Protein AF-A0A5N4CF65-F1 (afdb_monomer_lite)

Sequence (209 aa):
MEQAELEKQQSLLQEKLQPWHPDGPTISKNKKRKLKKKQQIERKKVAGLLPGASGVSFMYQPEEDSSEQDGVGESHGGAVPDAGGEGTPDVEEEDVESTQEKVAGILNFLKSTQEVYFYDGVSKDSDSSVFMDATEELFKHLETHSMSSSDVFMLDHMKTLLLLRDTEGLTRALEVFPEHCGMPPDYARVISAFFSYWITRVLPEKNTE

pLDDT: mean 73.33, std 19.75, range [30.95, 95.31]

Organism: Camelus dromedarius (NCBI:txid9838)

Structure (mmCIF, N/CA/C/O backbone):
data_AF-A0A5N4CF65-F1
#
_entry.id   AF-A0A5N4CF65-F1
#
loop_
_atom_site.group_PDB
_atom_site.id
_atom_site.type_symbol
_atom_site.label_atom_id
_atom_site.label_alt_id
_atom_site.label_comp_id
_atom_site.label_asym_id
_atom_site.label_entity_id
_atom_site.label_seq_id
_atom_site.pdbx_PDB_ins_code
_atom_site.Cartn_x
_atom_site.Cartn_y
_atom_site.Cartn_z
_atom_site.occupancy
_atom_site.B_iso_or_equiv
_atom_site.auth_seq_id
_atom_site.auth_comp_id
_atom_site.auth_asym_id
_atom_site.auth_atom_id
_atom_site.pdbx_PDB_model_num
ATOM 1 N N . MET A 1 1 ? 19.366 43.084 39.720 1.00 51.72 1 MET A N 1
ATOM 2 C CA . MET A 1 1 ? 19.928 41.893 39.046 1.00 51.72 1 MET A CA 1
ATOM 3 C C . MET A 1 1 ? 19.007 41.419 37.913 1.00 51.72 1 MET A C 1
ATOM 5 O O . MET A 1 1 ? 18.898 40.227 37.702 1.00 51.72 1 MET A O 1
ATOM 9 N N . GLU A 1 2 ? 18.370 42.326 37.159 1.00 55.69 2 GLU A N 1
ATOM 10 C CA . GLU A 1 2 ? 17.306 41.954 36.194 1.00 55.69 2 GLU A CA 1
ATOM 11 C C . GLU A 1 2 ? 17.651 42.327 34.736 1.00 55.69 2 GLU A C 1
ATOM 13 O O . GLU A 1 2 ? 17.129 41.741 33.798 1.00 55.69 2 GLU A O 1
ATOM 18 N N . GLN A 1 3 ? 18.609 43.241 34.518 1.00 53.62 3 GLN A N 1
ATOM 19 C CA . GLN A 1 3 ? 19.063 43.611 33.166 1.00 53.62 3 GLN A CA 1
ATOM 20 C C . GLN A 1 3 ? 19.903 42.523 32.478 1.00 53.62 3 GLN A C 1
ATOM 22 O O . GLN A 1 3 ? 19.824 42.374 31.263 1.00 53.62 3 GLN A O 1
ATOM 27 N N . ALA A 1 4 ? 20.655 41.721 33.238 1.00 56.91 4 ALA A N 1
ATOM 28 C CA . ALA A 1 4 ? 21.527 40.687 32.674 1.00 56.91 4 ALA A CA 1
ATOM 29 C C . ALA A 1 4 ? 20.756 39.474 32.118 1.00 56.91 4 ALA A C 1
ATOM 31 O O . ALA A 1 4 ? 21.281 38.732 31.292 1.00 56.91 4 ALA A O 1
ATOM 32 N N . GLU A 1 5 ? 19.516 39.257 32.563 1.00 57.75 5 GLU A N 1
ATOM 33 C CA . GLU A 1 5 ? 18.681 38.147 32.092 1.00 57.75 5 GLU A CA 1
ATOM 34 C C . GLU A 1 5 ? 17.976 38.491 30.773 1.00 57.75 5 GLU A C 1
ATOM 36 O O . GLU A 1 5 ? 17.850 37.640 29.891 1.00 57.75 5 GLU A O 1
ATOM 41 N N . LEU A 1 6 ? 17.627 39.768 30.586 1.00 55.22 6 LEU A N 1
ATOM 42 C CA . LEU A 1 6 ? 17.006 40.270 29.361 1.00 55.22 6 LEU A CA 1
ATOM 43 C C . LEU A 1 6 ? 17.994 40.296 28.183 1.00 55.22 6 LEU A C 1
ATOM 45 O O . LEU A 1 6 ? 17.647 39.857 27.087 1.00 55.22 6 LEU A O 1
ATOM 49 N N . GLU A 1 7 ? 19.248 40.702 28.414 1.00 61.56 7 GLU A N 1
ATOM 50 C CA . GLU A 1 7 ? 20.302 40.620 27.388 1.00 61.56 7 GLU A CA 1
ATOM 51 C C . GLU A 1 7 ? 20.601 39.175 26.980 1.00 61.56 7 GLU A C 1
ATOM 53 O O . GLU A 1 7 ? 20.862 38.908 25.810 1.00 61.56 7 GLU A O 1
ATOM 58 N N . LYS A 1 8 ? 20.495 38.221 27.913 1.00 63.72 8 LYS A N 1
ATOM 59 C CA . LYS A 1 8 ? 20.719 36.798 27.629 1.00 63.72 8 LYS A CA 1
ATOM 60 C C . LYS A 1 8 ? 19.620 36.205 26.750 1.00 63.72 8 LYS A C 1
ATOM 62 O O . LYS A 1 8 ? 19.900 35.377 25.888 1.00 63.72 8 LYS A O 1
ATOM 67 N N . GLN A 1 9 ? 18.373 36.645 26.932 1.00 63.25 9 GLN A N 1
ATOM 68 C CA . GLN A 1 9 ? 17.278 36.253 26.041 1.00 63.25 9 GLN A CA 1
ATOM 69 C C . GLN A 1 9 ? 17.375 36.947 24.678 1.00 63.25 9 GLN A C 1
ATOM 71 O O . GLN A 1 9 ? 17.110 36.324 23.651 1.00 63.25 9 GLN A O 1
ATOM 76 N N . GLN A 1 10 ? 17.823 38.203 24.639 1.00 63.19 10 GLN A N 1
ATOM 77 C CA . GLN A 1 10 ? 18.036 38.923 23.385 1.00 63.19 10 GLN A CA 1
ATOM 78 C C . GLN A 1 10 ? 19.216 38.355 22.577 1.00 63.19 10 GLN A C 1
ATOM 80 O O . GLN A 1 10 ? 19.105 38.227 21.356 1.00 63.19 10 GLN A O 1
ATOM 85 N N . SER A 1 11 ? 20.308 37.947 23.236 1.00 60.03 11 SER A N 1
ATOM 86 C CA . SER A 1 11 ? 21.442 37.288 22.577 1.00 60.03 11 SER A CA 1
ATOM 87 C C . SER A 1 11 ? 21.049 35.916 22.025 1.00 60.03 11 SER A C 1
ATOM 89 O O . SER A 1 11 ? 21.453 35.576 20.916 1.00 60.03 11 SER A O 1
ATOM 91 N N . LEU A 1 12 ? 20.191 35.169 22.734 1.00 53.84 12 LEU A N 1
ATOM 92 C CA . LEU A 1 12 ? 19.648 33.887 22.268 1.00 53.84 12 LEU A CA 1
ATOM 93 C C . LEU A 1 12 ? 18.789 34.050 20.998 1.00 53.84 12 LEU A C 1
ATOM 95 O O . LEU A 1 12 ? 18.812 33.199 20.110 1.00 53.84 12 LEU A O 1
ATOM 99 N N . LEU A 1 13 ? 18.048 35.159 20.880 1.00 55.34 13 LEU A N 1
ATOM 100 C CA . LEU A 1 13 ? 17.241 35.455 19.691 1.00 55.34 13 LEU A CA 1
ATOM 101 C C . LEU A 1 13 ? 18.073 35.961 18.504 1.00 55.34 13 LEU A C 1
ATOM 103 O O . LEU A 1 13 ? 17.725 35.657 17.363 1.00 55.34 13 LEU A O 1
ATOM 107 N N . GLN A 1 14 ? 19.172 36.687 18.743 1.00 55.25 14 GLN A N 1
ATOM 108 C CA . GLN A 1 14 ? 20.108 37.074 17.677 1.00 55.25 14 GLN A CA 1
ATOM 109 C C . GLN A 1 14 ? 20.926 35.886 17.157 1.00 55.25 14 GLN A C 1
ATOM 111 O O . GLN A 1 14 ? 21.151 35.789 15.952 1.00 55.25 14 GLN A O 1
ATOM 116 N N . GLU A 1 15 ? 21.311 34.949 18.028 1.00 52.88 15 GLU A N 1
ATOM 117 C CA . GLU A 1 15 ? 22.010 33.722 17.625 1.00 52.88 15 GLU A CA 1
ATOM 118 C C . GLU A 1 15 ? 21.124 32.829 16.734 1.00 52.88 15 GLU A C 1
ATOM 120 O O . GLU A 1 15 ? 21.603 32.212 15.784 1.00 52.88 15 GLU A O 1
ATOM 125 N N . LYS A 1 16 ? 19.800 32.863 16.944 1.00 52.91 16 LYS A N 1
ATOM 126 C CA . LYS A 1 16 ? 18.805 32.153 16.123 1.00 52.91 16 LYS A CA 1
ATOM 127 C C . LYS A 1 16 ? 18.518 32.807 14.756 1.00 52.91 16 LYS A C 1
ATOM 129 O O . LYS A 1 16 ? 17.692 32.300 13.997 1.00 52.91 16 LYS A O 1
ATOM 134 N N . LEU A 1 17 ? 19.159 33.932 14.436 1.00 47.84 17 LEU A N 1
ATOM 135 C CA . LEU A 1 17 ? 19.027 34.624 13.149 1.00 47.84 17 LEU A CA 1
ATOM 136 C C . LEU A 1 17 ? 20.322 34.627 12.335 1.00 47.84 17 LEU A C 1
ATOM 138 O O . LEU A 1 17 ? 20.416 35.379 11.365 1.00 47.84 17 LEU A O 1
ATOM 142 N N . GLN A 1 18 ? 21.295 33.766 12.660 1.00 44.88 18 GLN A N 1
ATOM 143 C CA . GLN A 1 18 ? 22.321 33.425 11.678 1.00 44.88 18 GLN A CA 1
ATOM 144 C C . GLN A 1 18 ? 21.616 32.971 10.391 1.00 44.88 18 GLN A C 1
ATOM 146 O O . GLN A 1 18 ? 20.843 32.008 10.433 1.00 44.88 18 GLN A O 1
ATOM 151 N N . PRO A 1 19 ? 21.847 33.641 9.245 1.00 47.62 19 PRO A N 1
ATOM 152 C CA . PRO A 1 19 ? 21.505 33.084 7.954 1.00 47.62 19 PRO A CA 1
ATOM 153 C C . PRO A 1 19 ? 22.364 31.834 7.826 1.00 47.62 19 PRO A C 1
ATOM 155 O O . PRO A 1 19 ? 23.537 31.906 7.468 1.00 47.62 19 PRO A O 1
ATOM 158 N N . TRP A 1 20 ? 21.807 30.691 8.219 1.00 30.95 20 TRP A N 1
ATOM 159 C CA . TRP A 1 20 ? 22.419 29.407 7.962 1.00 30.95 20 TRP A CA 1
ATOM 160 C C . TRP A 1 20 ? 22.517 29.330 6.449 1.00 30.95 20 TRP A C 1
ATOM 162 O O . TRP A 1 20 ? 21.515 29.172 5.751 1.00 30.95 20 TRP A O 1
ATOM 172 N N . HIS A 1 21 ? 23.717 29.591 5.942 1.00 53.44 21 HIS A N 1
ATOM 173 C CA . HIS A 1 21 ? 24.041 29.446 4.544 1.00 53.44 21 HIS A CA 1
ATOM 174 C C . HIS A 1 21 ? 23.651 28.019 4.171 1.00 53.44 21 HIS A C 1
ATOM 176 O O . HIS A 1 21 ? 24.209 27.081 4.746 1.00 53.44 21 HIS A O 1
ATOM 182 N N . PRO A 1 22 ? 22.675 27.816 3.271 1.00 43.84 22 PRO A 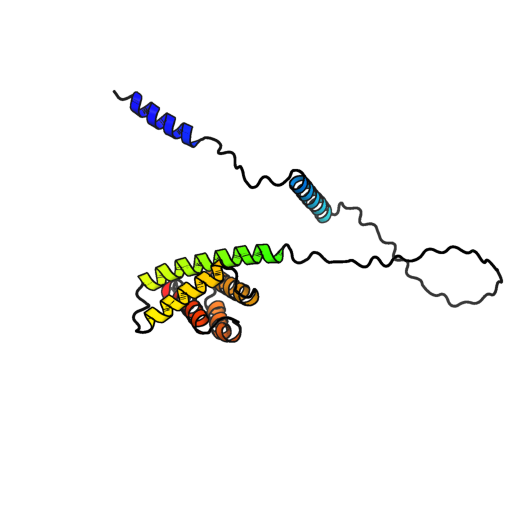N 1
ATOM 183 C CA . PRO A 1 22 ? 22.431 26.486 2.779 1.00 43.84 22 PRO A CA 1
ATOM 184 C C . PRO A 1 22 ? 23.595 26.182 1.840 1.00 43.84 22 PRO A C 1
ATOM 186 O O . PRO A 1 22 ? 23.556 26.517 0.654 1.00 43.84 22 PRO A O 1
ATOM 189 N N . ASP A 1 23 ? 24.621 25.519 2.368 1.00 47.47 23 ASP A N 1
ATOM 190 C CA . ASP A 1 23 ? 25.391 24.547 1.598 1.00 47.47 23 ASP A CA 1
ATOM 191 C C . ASP A 1 23 ? 24.438 23.393 1.242 1.00 47.47 23 ASP A C 1
ATOM 193 O O . ASP A 1 23 ? 24.502 22.281 1.759 1.00 47.47 23 ASP A O 1
ATOM 197 N N . GLY A 1 24 ? 23.470 23.701 0.373 1.00 60.44 24 GLY A N 1
ATOM 198 C CA . GLY A 1 24 ? 22.807 22.697 -0.441 1.00 60.44 24 GLY A CA 1
ATOM 199 C C . GLY A 1 24 ? 23.816 22.135 -1.443 1.00 60.44 24 GLY A C 1
ATOM 200 O O . GLY A 1 24 ? 24.864 22.752 -1.652 1.00 60.44 24 GLY A O 1
ATOM 201 N N . PRO A 1 25 ? 23.518 20.997 -2.097 1.00 55.56 25 PRO A N 1
ATOM 202 C CA . PRO A 1 25 ? 24.441 20.359 -3.024 1.00 55.56 25 PRO A CA 1
ATOM 203 C C . PRO A 1 25 ? 24.937 21.400 -4.015 1.00 55.56 25 PRO A C 1
ATOM 205 O O . PRO A 1 25 ? 24.148 21.948 -4.793 1.00 55.56 25 PRO A O 1
ATOM 208 N N . THR A 1 26 ? 26.225 21.734 -3.941 1.00 62.16 26 THR A N 1
ATOM 209 C CA . THR A 1 26 ? 26.832 22.772 -4.765 1.00 62.16 26 THR A CA 1
ATOM 210 C C . THR A 1 26 ? 26.812 22.265 -6.195 1.00 62.16 26 THR A C 1
ATOM 212 O O . THR A 1 26 ? 27.764 21.648 -6.671 1.00 62.16 26 THR A O 1
ATOM 215 N N . ILE A 1 27 ? 25.686 22.457 -6.892 1.00 64.56 27 ILE A N 1
ATOM 216 C CA . ILE A 1 27 ? 25.567 22.053 -8.281 1.00 64.56 27 ILE A CA 1
ATOM 217 C C . ILE A 1 27 ? 26.712 22.734 -9.011 1.00 64.56 27 ILE A C 1
ATOM 219 O O . ILE A 1 27 ? 26.938 23.942 -8.868 1.00 64.56 27 ILE A O 1
ATOM 223 N N . SER A 1 28 ? 27.470 21.938 -9.762 1.00 78.25 28 SER A N 1
ATOM 224 C CA . SER A 1 28 ? 28.603 22.458 -10.512 1.00 78.25 28 SER A CA 1
ATOM 225 C C . SER A 1 28 ? 28.173 23.711 -11.277 1.00 78.25 28 SER A C 1
ATOM 227 O O . SER A 1 28 ? 27.061 23.778 -11.818 1.00 78.25 28 SER A O 1
ATOM 229 N N . LYS A 1 29 ? 29.057 24.712 -11.356 1.00 85.00 29 LYS A N 1
ATOM 230 C CA . LYS A 1 29 ? 28.825 25.939 -12.140 1.00 85.00 29 LYS A CA 1
ATOM 231 C C . LYS A 1 29 ? 28.313 25.605 -13.551 1.00 85.00 29 LYS A C 1
ATOM 233 O O . LYS A 1 29 ? 27.468 26.323 -14.088 1.00 85.00 29 LYS A O 1
ATOM 238 N N . ASN A 1 30 ? 28.756 24.473 -14.106 1.00 85.31 30 ASN A N 1
ATOM 239 C CA . ASN A 1 30 ? 28.295 23.957 -15.389 1.00 85.31 30 ASN A CA 1
ATOM 240 C C . ASN A 1 30 ? 26.835 23.456 -15.350 1.00 85.31 30 ASN A C 1
ATOM 242 O O . ASN A 1 30 ? 26.029 23.858 -16.188 1.00 85.31 30 ASN A O 1
ATOM 246 N N . LYS A 1 31 ? 26.452 22.675 -14.328 1.00 87.94 31 LYS A N 1
ATOM 247 C CA . LYS A 1 31 ? 25.067 22.209 -14.102 1.00 87.94 31 LYS A CA 1
ATOM 248 C C . LYS A 1 31 ? 24.110 23.394 -13.935 1.00 87.94 31 LYS A C 1
ATOM 250 O O . LYS A 1 31 ? 23.074 23.446 -14.594 1.00 87.94 31 LYS A O 1
ATOM 255 N N . LYS A 1 32 ? 24.508 24.423 -13.175 1.00 87.19 32 LYS A N 1
ATOM 256 C CA . LYS A 1 32 ? 23.729 25.667 -13.020 1.00 87.19 32 LYS A CA 1
ATOM 257 C C . LYS A 1 32 ? 23.522 26.402 -14.348 1.00 87.19 32 LYS A C 1
ATOM 259 O O . LYS A 1 32 ? 22.415 26.860 -14.634 1.00 87.19 32 LYS A O 1
ATOM 264 N N . ARG A 1 33 ? 24.569 26.511 -15.176 1.00 84.88 33 ARG A N 1
ATOM 265 C CA . ARG A 1 33 ? 24.480 27.127 -16.511 1.00 84.88 33 ARG A CA 1
ATOM 266 C C . ARG A 1 33 ? 23.576 26.318 -17.447 1.00 84.88 33 ARG A C 1
ATOM 268 O O . ARG A 1 33 ? 22.769 26.919 -18.154 1.00 84.88 33 ARG A O 1
ATOM 275 N N . LYS A 1 34 ? 23.674 24.983 -17.426 1.00 92.81 34 LYS A N 1
ATOM 276 C CA . LYS A 1 34 ? 22.857 24.072 -18.248 1.00 92.81 34 LYS A CA 1
ATOM 277 C C . LYS A 1 34 ? 21.372 24.191 -17.895 1.00 92.81 34 LYS A C 1
ATOM 279 O O . LYS A 1 34 ? 20.563 24.420 -18.789 1.00 92.81 34 LYS A O 1
ATOM 284 N N . LEU A 1 35 ? 21.035 24.170 -16.602 1.00 84.69 35 LEU A N 1
ATOM 285 C CA . LEU A 1 35 ? 19.661 24.355 -16.120 1.00 84.69 35 LEU A CA 1
ATOM 286 C C . LEU A 1 35 ? 19.091 25.725 -16.506 1.00 84.69 35 LEU A C 1
ATOM 288 O O . LEU A 1 35 ? 17.991 25.804 -17.048 1.00 84.69 35 LEU A O 1
ATOM 292 N N . LYS A 1 36 ? 19.863 26.809 -16.328 1.00 91.75 36 LYS A N 1
ATOM 293 C CA . LYS A 1 36 ? 19.438 28.145 -16.778 1.00 91.75 36 LYS A CA 1
ATOM 294 C C . LYS A 1 36 ? 19.204 28.205 -18.291 1.00 91.75 36 LYS A C 1
ATOM 296 O O . LYS A 1 36 ? 18.249 28.846 -18.719 1.00 91.75 36 LYS A O 1
ATOM 301 N N . LYS A 1 37 ? 20.041 27.543 -19.099 1.00 92.19 37 LYS A N 1
ATOM 302 C CA . LYS A 1 37 ? 19.871 27.484 -20.560 1.00 92.19 37 LYS A CA 1
ATOM 303 C C . LYS A 1 37 ? 18.619 26.690 -20.952 1.00 92.19 37 LYS A C 1
ATOM 305 O O . LYS A 1 37 ? 17.856 27.193 -21.771 1.00 92.19 37 LYS A O 1
ATOM 310 N N . LYS A 1 38 ? 18.374 25.520 -20.340 1.00 92.12 38 LYS A N 1
ATOM 311 C CA . LYS A 1 38 ? 17.156 24.704 -20.553 1.00 92.12 38 LYS A CA 1
ATOM 312 C C . LYS A 1 38 ? 15.906 25.539 -20.257 1.00 92.12 38 LYS A C 1
ATOM 314 O O . LYS A 1 38 ? 15.075 25.725 -21.140 1.00 92.12 38 LYS A O 1
ATOM 319 N N . GLN A 1 39 ? 15.863 26.173 -19.084 1.00 85.50 39 GLN A N 1
ATOM 320 C CA . GLN A 1 39 ? 14.723 26.992 -18.664 1.00 85.50 39 GLN A CA 1
ATOM 321 C C . GLN A 1 39 ? 14.514 28.231 -19.559 1.00 85.50 39 GLN A C 1
ATOM 323 O O . GLN A 1 39 ? 13.380 28.612 -19.832 1.00 85.50 39 GLN A O 1
ATOM 328 N N . GLN A 1 40 ? 15.584 28.863 -20.061 1.00 84.69 40 GLN A N 1
ATOM 329 C CA . GLN A 1 40 ? 15.460 29.979 -21.013 1.00 84.69 40 GLN A CA 1
ATOM 330 C C . GLN A 1 40 ? 14.926 29.546 -22.384 1.00 84.69 40 GLN A C 1
ATOM 332 O O . GLN A 1 40 ? 14.137 30.278 -22.979 1.00 84.69 40 GLN A O 1
ATOM 337 N N . ILE A 1 41 ? 15.350 28.387 -22.895 1.00 80.44 41 ILE A N 1
ATOM 338 C CA . ILE A 1 41 ? 14.856 27.838 -24.167 1.00 80.44 41 ILE A CA 1
ATOM 339 C C . ILE A 1 41 ? 13.369 27.500 -24.044 1.00 80.44 41 ILE A C 1
ATOM 341 O O . ILE A 1 41 ? 12.583 27.892 -24.901 1.00 80.44 41 ILE A O 1
ATOM 345 N N . GLU A 1 42 ? 12.975 26.840 -22.957 1.00 82.00 42 GLU A N 1
ATOM 346 C CA . GLU A 1 42 ? 11.586 26.466 -22.695 1.00 82.00 42 GLU A CA 1
ATOM 347 C C . GLU A 1 42 ? 10.679 27.694 -22.556 1.00 82.00 42 GLU A C 1
ATOM 349 O O . GLU A 1 42 ? 9.661 27.784 -23.237 1.00 82.00 42 GLU A O 1
ATOM 354 N N . ARG A 1 43 ? 11.106 28.714 -21.794 1.00 84.06 43 ARG A N 1
ATOM 355 C CA . ARG A 1 43 ? 10.390 30.000 -21.711 1.00 84.06 43 ARG A CA 1
ATOM 356 C C . ARG A 1 43 ? 10.179 30.638 -23.086 1.00 84.06 43 ARG A C 1
ATOM 358 O O . ARG A 1 43 ? 9.102 31.159 -23.352 1.00 84.06 43 ARG A O 1
ATOM 365 N N . LYS A 1 44 ? 11.180 30.583 -23.974 1.00 77.06 44 LYS A N 1
ATOM 366 C CA . LYS A 1 44 ? 11.047 31.090 -25.351 1.00 77.06 44 LYS A CA 1
ATOM 367 C C . LYS A 1 44 ? 10.144 30.214 -26.226 1.00 77.06 44 LYS A C 1
ATOM 369 O O . LYS A 1 44 ? 9.449 30.761 -27.075 1.00 77.06 44 LYS A O 1
ATOM 374 N N . LYS A 1 45 ? 10.133 28.893 -26.015 1.00 79.62 45 LYS A N 1
ATOM 375 C CA . LYS A 1 45 ? 9.255 27.941 -26.717 1.00 79.62 45 LYS A CA 1
ATOM 376 C C . LYS A 1 45 ? 7.786 28.187 -26.372 1.00 79.62 45 LYS A C 1
ATOM 378 O O . LYS A 1 45 ? 6.975 28.317 -27.279 1.00 79.62 45 LYS A O 1
ATOM 383 N N . VAL A 1 46 ? 7.464 28.311 -25.083 1.00 77.75 46 VAL A N 1
ATOM 384 C CA . VAL A 1 46 ? 6.097 28.592 -24.606 1.00 77.75 46 VAL A CA 1
ATOM 385 C C . VAL A 1 46 ? 5.626 29.972 -25.069 1.00 77.75 46 VAL A C 1
ATOM 387 O O . VAL A 1 46 ? 4.479 30.130 -25.463 1.00 77.75 46 VAL A O 1
ATOM 390 N N . ALA A 1 47 ? 6.522 30.962 -25.100 1.00 77.75 47 ALA A N 1
ATOM 391 C CA . ALA A 1 47 ? 6.214 32.288 -25.630 1.00 77.75 47 ALA A CA 1
ATOM 392 C C . ALA A 1 47 ? 6.097 32.342 -27.170 1.00 77.75 47 ALA A C 1
ATOM 394 O O . ALA A 1 47 ? 5.850 33.417 -27.708 1.00 77.75 47 ALA A O 1
ATOM 395 N N . GLY A 1 48 ? 6.316 31.230 -27.889 1.00 67.19 48 GLY A N 1
ATOM 396 C CA . GLY A 1 48 ? 6.266 31.184 -29.357 1.00 67.19 48 GLY A CA 1
ATOM 397 C C . GLY A 1 48 ? 7.372 31.988 -30.057 1.00 67.19 48 GLY A C 1
ATOM 398 O O . GLY A 1 48 ? 7.266 32.280 -31.241 1.00 67.19 48 GLY A O 1
ATOM 399 N N . LEU A 1 49 ? 8.434 32.362 -29.334 1.00 61.41 49 LEU A N 1
ATOM 400 C CA . LEU A 1 49 ? 9.490 33.282 -29.785 1.00 61.41 49 LEU A CA 1
ATOM 401 C C . LEU A 1 49 ? 10.739 32.573 -30.335 1.00 61.41 49 LEU A C 1
ATOM 403 O O . LEU A 1 49 ? 11.742 33.227 -30.629 1.00 61.41 49 LEU A O 1
ATOM 407 N N . LEU A 1 50 ? 10.737 31.241 -30.430 1.00 57.53 50 LEU A N 1
ATOM 408 C CA . LEU A 1 50 ? 11.808 30.522 -31.119 1.00 57.53 50 LEU A CA 1
ATOM 409 C C . LEU A 1 50 ? 11.565 30.587 -32.630 1.00 57.53 50 LEU A C 1
ATOM 411 O O . LEU A 1 50 ? 10.455 30.267 -33.054 1.00 57.53 50 LEU A O 1
ATOM 415 N N . PRO A 1 51 ? 12.578 30.937 -33.449 1.00 51.25 51 PRO A N 1
ATOM 416 C CA . PRO A 1 51 ? 12.501 30.742 -34.886 1.00 51.25 51 PRO A CA 1
ATOM 417 C C . PRO A 1 51 ? 12.413 29.234 -35.115 1.00 51.25 51 PRO A C 1
ATOM 419 O O . PRO A 1 51 ? 13.421 28.529 -35.099 1.00 51.25 51 PRO A O 1
ATOM 422 N N . GLY A 1 52 ? 11.193 28.714 -35.243 1.00 59.41 52 GLY A N 1
ATOM 423 C CA . GLY A 1 52 ? 10.994 27.420 -35.863 1.00 59.41 52 GLY A CA 1
ATOM 424 C C . GLY A 1 52 ? 11.592 27.549 -37.252 1.00 59.41 52 GLY A C 1
ATOM 425 O O . GLY A 1 52 ? 11.129 28.373 -38.040 1.00 59.41 52 GLY A O 1
ATOM 426 N N . ALA A 1 53 ? 12.675 26.822 -37.523 1.00 55.38 53 ALA A N 1
ATOM 427 C CA . ALA A 1 53 ? 13.156 26.673 -38.881 1.00 55.38 53 ALA A CA 1
ATOM 428 C C . ALA A 1 53 ? 11.985 26.072 -39.661 1.00 55.38 53 ALA A C 1
ATOM 430 O O . ALA A 1 53 ? 11.633 24.912 -39.456 1.00 55.38 53 ALA A O 1
ATOM 431 N N . SER A 1 54 ? 11.319 26.913 -40.454 1.00 52.47 54 SER A N 1
ATOM 432 C CA . SER A 1 54 ? 10.276 26.509 -41.381 1.00 52.47 54 SER A CA 1
ATOM 433 C C . SER A 1 54 ? 10.928 25.533 -42.345 1.00 52.47 54 SER A C 1
ATOM 435 O O . SER A 1 54 ? 11.573 25.948 -43.307 1.00 52.47 54 SER A O 1
ATOM 437 N N . GLY A 1 55 ? 10.843 24.240 -42.037 1.00 58.41 55 GLY A N 1
ATOM 438 C CA . GLY A 1 55 ? 11.238 23.188 -42.951 1.00 58.41 55 GLY A CA 1
ATOM 439 C C . GLY A 1 55 ? 10.366 23.340 -44.183 1.00 58.41 55 GLY A C 1
ATOM 440 O O . GLY A 1 55 ? 9.175 23.046 -44.135 1.00 58.41 55 GLY A O 1
ATOM 441 N N . VAL A 1 56 ? 10.941 23.881 -45.256 1.00 58.41 56 VAL A N 1
ATOM 442 C CA . VAL A 1 56 ? 10.325 23.877 -46.578 1.00 58.41 56 VAL A CA 1
ATOM 443 C C . VAL A 1 56 ? 10.086 22.411 -46.910 1.00 58.41 56 VAL A C 1
ATOM 445 O O . VAL A 1 56 ? 11.032 21.660 -47.142 1.00 58.41 56 VAL A O 1
ATOM 448 N N . SER A 1 57 ? 8.828 21.979 -46.857 1.00 64.44 57 SER A N 1
ATOM 449 C CA . SER A 1 57 ? 8.441 20.659 -47.329 1.00 64.44 57 SER A CA 1
ATOM 450 C C . SER A 1 57 ? 8.634 20.652 -48.842 1.00 64.44 57 SER A C 1
ATOM 452 O O . SER A 1 57 ? 7.784 21.139 -49.588 1.00 64.44 57 SER A O 1
ATOM 454 N N . PHE A 1 58 ? 9.774 20.148 -49.301 1.00 62.28 58 PHE A N 1
ATOM 455 C CA . PHE A 1 58 ? 9.983 19.847 -50.709 1.00 62.28 58 PHE A CA 1
ATOM 456 C C . PHE A 1 58 ? 9.161 18.595 -51.040 1.00 62.28 58 PHE A C 1
ATOM 458 O O . PHE A 1 58 ? 9.643 17.470 -50.944 1.00 62.28 58 PHE A O 1
ATOM 465 N N . MET A 1 59 ? 7.872 18.781 -51.325 1.00 66.81 59 MET A N 1
ATOM 466 C CA . MET A 1 59 ? 7.028 17.727 -51.882 1.00 66.81 59 MET A CA 1
ATOM 467 C C . MET A 1 59 ? 7.239 17.721 -53.396 1.00 66.81 59 MET A C 1
ATOM 469 O O . MET A 1 59 ? 6.901 18.686 -54.076 1.00 66.81 59 MET A O 1
ATOM 473 N N . TYR A 1 60 ? 7.834 16.645 -53.905 1.00 65.75 60 TYR A N 1
ATOM 474 C CA . TYR A 1 60 ? 7.986 16.393 -55.335 1.00 65.75 60 TYR A CA 1
ATOM 475 C C . TYR A 1 60 ? 6.632 15.972 -55.921 1.00 65.75 60 TYR A C 1
ATOM 477 O O . TYR A 1 60 ? 6.076 14.952 -55.512 1.00 65.75 60 TYR A O 1
ATOM 485 N N . GLN A 1 61 ? 6.102 16.759 -56.859 1.00 56.69 61 GLN A N 1
ATOM 486 C CA . GLN A 1 61 ? 5.040 16.323 -57.766 1.00 56.69 61 GLN A CA 1
ATOM 487 C C . GLN A 1 61 ? 5.699 15.788 -59.044 1.00 56.69 61 GLN A C 1
ATOM 489 O O . GLN A 1 61 ? 6.444 16.535 -59.682 1.00 56.69 61 GLN A O 1
ATOM 494 N N . PRO A 1 62 ? 5.481 14.514 -59.413 1.00 58.56 62 PRO A N 1
ATOM 495 C CA . PRO A 1 62 ? 5.910 14.014 -60.707 1.00 58.56 62 PRO A CA 1
ATOM 496 C C . PRO A 1 62 ? 4.945 14.530 -61.778 1.00 58.56 62 PRO A C 1
ATOM 498 O O . PRO A 1 62 ? 3.780 14.140 -61.806 1.00 58.56 62 PRO A O 1
ATOM 501 N N . GLU A 1 63 ? 5.439 15.404 -62.647 1.00 45.25 63 GLU A N 1
ATOM 502 C CA . GLU A 1 63 ? 4.782 15.726 -63.910 1.00 45.25 63 GLU A CA 1
ATOM 503 C C . GLU A 1 63 ? 5.263 14.707 -64.952 1.00 45.25 63 GLU A C 1
ATOM 505 O O . GLU A 1 63 ? 6.454 14.620 -65.263 1.00 45.25 63 GLU A O 1
ATOM 510 N N . GLU A 1 64 ? 4.332 13.899 -65.448 1.00 48.78 64 GLU A N 1
ATOM 511 C CA . GLU A 1 64 ? 4.517 13.057 -66.622 1.00 48.78 64 GLU A CA 1
ATOM 512 C C . GLU A 1 64 ? 4.416 13.948 -67.869 1.00 48.78 64 GLU A C 1
ATOM 514 O O . GLU A 1 64 ? 3.313 14.262 -68.303 1.00 48.78 64 GLU A O 1
ATOM 519 N N . ASP A 1 65 ? 5.542 14.360 -68.457 1.00 36.72 65 ASP A N 1
ATOM 520 C CA . ASP A 1 65 ? 5.586 14.675 -69.889 1.00 36.72 65 ASP A CA 1
ATOM 521 C C . ASP A 1 65 ? 7.004 14.567 -70.464 1.00 36.72 65 ASP A C 1
ATOM 523 O O . ASP A 1 65 ? 8.020 14.771 -69.798 1.00 36.72 65 ASP A O 1
ATOM 527 N N . SER A 1 66 ? 7.030 14.176 -71.729 1.00 43.84 66 SER A N 1
ATOM 528 C CA . SER A 1 66 ? 8.178 13.748 -72.516 1.00 43.84 66 SER A CA 1
ATOM 529 C C . SER A 1 66 ? 9.062 14.919 -72.949 1.00 43.84 66 SER A C 1
ATOM 531 O O . SER A 1 66 ? 8.551 15.898 -73.473 1.00 43.84 66 SER A O 1
ATOM 533 N N . SER A 1 67 ? 10.390 14.783 -72.878 1.00 37.25 67 SER A N 1
ATOM 534 C CA . SER A 1 67 ? 11.284 15.196 -73.976 1.00 37.25 67 SER A CA 1
ATOM 535 C C . SER A 1 67 ? 1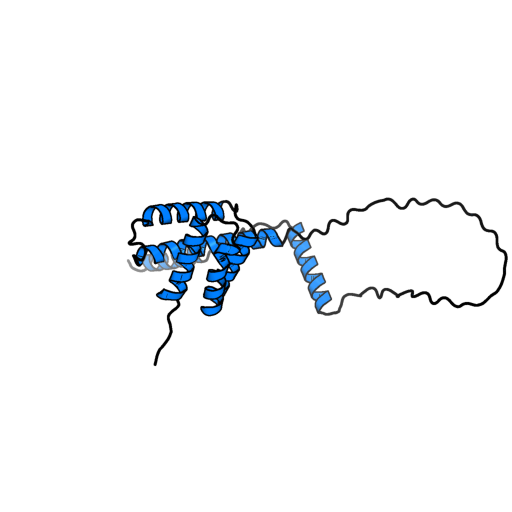2.730 14.796 -73.694 1.00 37.25 67 SER A C 1
ATOM 537 O O . SER A 1 67 ? 13.275 14.986 -72.612 1.00 37.25 67 SER A O 1
ATOM 539 N N . GLU A 1 68 ? 13.342 14.269 -74.738 1.00 42.09 68 GLU A N 1
ATOM 540 C CA . GLU A 1 68 ? 14.704 13.778 -74.867 1.00 42.09 68 GLU A CA 1
ATOM 541 C C . GLU A 1 68 ? 15.703 14.948 -74.840 1.00 42.09 68 GLU A C 1
ATOM 543 O O . GLU A 1 68 ? 15.526 15.904 -75.597 1.00 42.09 68 GLU A O 1
ATOM 548 N N . GLN A 1 69 ? 16.779 14.869 -74.045 1.00 36.03 69 GLN A N 1
ATOM 549 C CA . GLN A 1 69 ? 18.067 15.436 -74.457 1.00 36.03 69 GLN A CA 1
ATOM 550 C C . GLN A 1 69 ? 19.256 14.826 -73.700 1.00 36.03 69 GLN A C 1
ATOM 552 O O . GLN A 1 69 ? 19.296 14.765 -72.474 1.00 36.03 69 GLN A O 1
ATOM 557 N N . ASP A 1 70 ? 20.202 14.376 -74.516 1.00 35.34 70 ASP A N 1
ATOM 558 C CA . ASP A 1 70 ? 21.539 13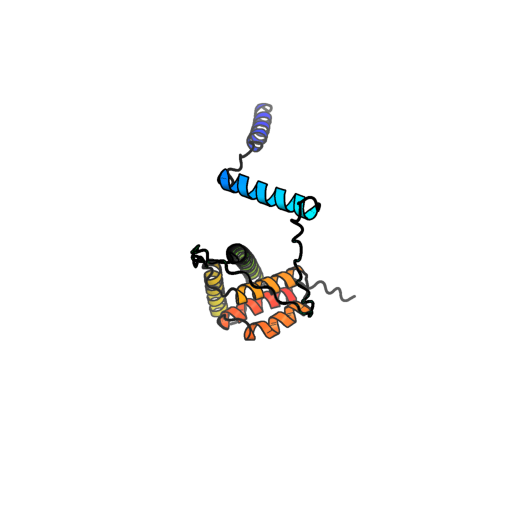.867 -74.238 1.00 35.34 70 ASP A CA 1
ATOM 559 C C . ASP A 1 70 ? 22.418 14.857 -73.444 1.00 35.34 70 ASP A C 1
ATOM 561 O O . ASP A 1 70 ? 22.303 16.074 -73.602 1.00 35.34 70 ASP A O 1
ATOM 565 N N . GLY A 1 71 ? 23.318 14.335 -72.607 1.00 35.66 71 GLY A N 1
ATOM 566 C CA . GLY A 1 71 ? 24.194 15.153 -71.765 1.00 35.66 71 GLY A CA 1
ATOM 567 C C . GLY A 1 71 ? 25.055 14.348 -70.793 1.00 35.66 71 GLY A C 1
ATOM 568 O O . GLY A 1 71 ? 24.786 14.302 -69.596 1.00 35.66 71 GLY A O 1
ATOM 569 N N . VAL A 1 72 ? 26.107 13.724 -71.325 1.00 42.41 72 VAL A N 1
ATOM 570 C CA . VAL A 1 72 ? 27.194 13.055 -70.591 1.00 42.41 72 VAL A CA 1
ATOM 571 C C . VAL A 1 72 ? 27.868 14.001 -69.586 1.00 42.41 72 VAL A C 1
ATOM 573 O O . VAL A 1 72 ? 28.268 15.112 -69.933 1.00 42.41 72 VAL A O 1
ATOM 576 N N . GLY A 1 73 ? 28.068 13.520 -68.357 1.00 37.59 73 GLY A N 1
ATOM 577 C CA . GLY A 1 73 ? 28.844 14.200 -67.321 1.00 37.59 73 GLY A CA 1
ATOM 578 C C . GLY A 1 73 ? 29.253 13.252 -66.195 1.00 37.59 73 GLY A C 1
ATOM 579 O O . GLY A 1 73 ? 28.648 13.250 -65.128 1.00 37.59 73 GLY A O 1
ATOM 580 N N . GLU A 1 74 ? 30.287 12.443 -66.434 1.00 39.78 74 GLU A N 1
ATOM 581 C CA . GLU A 1 74 ? 31.054 11.781 -65.375 1.00 39.78 74 GLU A CA 1
ATOM 582 C C . GLU A 1 74 ? 31.756 12.834 -64.504 1.00 39.78 74 GLU A C 1
ATOM 584 O O . GLU A 1 74 ? 32.522 13.658 -65.003 1.00 39.78 74 GLU A O 1
ATOM 589 N N . SER A 1 75 ? 31.556 12.775 -63.187 1.00 38.88 75 SER A N 1
ATOM 590 C CA . SER A 1 75 ? 32.519 13.318 -62.229 1.00 38.88 75 SER A CA 1
ATOM 591 C C . SER A 1 75 ? 32.517 12.490 -60.950 1.00 38.88 75 SER A C 1
ATOM 593 O O . SER A 1 75 ? 31.551 12.451 -60.189 1.00 38.88 75 SER A O 1
ATOM 595 N N . HIS A 1 76 ? 33.639 11.805 -60.757 1.00 45.59 76 HIS A N 1
ATOM 596 C CA . HIS A 1 76 ? 34.052 11.137 -59.535 1.00 45.59 76 HIS A CA 1
ATOM 597 C C . HIS A 1 76 ? 34.007 12.094 -58.334 1.00 45.59 76 HIS A C 1
ATOM 599 O O . HIS A 1 76 ? 34.687 13.117 -58.312 1.00 45.59 76 HIS A O 1
ATOM 605 N N . GLY A 1 77 ? 33.293 11.696 -57.283 1.00 36.12 77 GLY A N 1
ATOM 606 C CA . GLY A 1 77 ? 33.316 12.368 -55.988 1.00 36.12 77 GLY A CA 1
ATOM 607 C C . GLY A 1 77 ? 32.785 11.444 -54.907 1.00 36.12 77 GLY A C 1
ATOM 608 O O . GLY A 1 77 ? 31.615 11.507 -54.550 1.00 36.12 77 GLY A O 1
ATOM 609 N N . GLY A 1 78 ? 33.638 10.542 -54.421 1.00 40.94 78 GLY A N 1
ATOM 610 C CA . GLY A 1 78 ? 33.319 9.690 -53.285 1.00 40.94 78 GLY A CA 1
ATOM 611 C C . GLY A 1 78 ? 33.143 10.512 -52.009 1.00 40.94 78 GLY A C 1
ATOM 612 O O . GLY A 1 78 ? 34.018 11.291 -51.640 1.00 40.94 78 GLY A O 1
ATOM 613 N N . ALA A 1 79 ? 32.037 10.284 -51.312 1.00 38.78 79 ALA A N 1
ATOM 614 C CA . ALA A 1 79 ? 31.910 10.555 -49.891 1.00 38.78 79 ALA A CA 1
ATOM 615 C C . ALA A 1 79 ? 31.061 9.435 -49.285 1.00 38.78 79 ALA A C 1
ATOM 617 O O . ALA A 1 79 ? 29.870 9.299 -49.552 1.00 38.78 79 ALA A O 1
ATOM 618 N N . VAL A 1 80 ? 31.746 8.587 -48.531 1.00 50.56 80 VAL A N 1
ATOM 619 C CA . VAL A 1 80 ? 31.205 7.513 -47.703 1.00 50.56 80 VAL A CA 1
ATOM 620 C C . VAL A 1 80 ? 30.154 8.106 -46.750 1.00 50.56 80 VAL A C 1
ATOM 622 O O . VAL A 1 80 ? 30.489 9.060 -46.046 1.00 50.56 80 VAL A O 1
ATOM 625 N N . PRO A 1 81 ? 28.914 7.587 -46.668 1.00 44.53 81 PRO A N 1
ATOM 626 C CA . PRO A 1 81 ? 28.085 7.847 -45.504 1.00 44.53 81 PRO A CA 1
ATOM 627 C C . PRO A 1 81 ? 28.667 7.028 -44.351 1.00 44.53 81 PRO A C 1
ATOM 629 O O . PRO A 1 81 ? 28.496 5.811 -44.275 1.00 44.53 81 PRO A O 1
ATOM 632 N N . ASP A 1 82 ? 29.435 7.713 -43.508 1.00 40.16 82 ASP A N 1
ATOM 633 C CA . ASP A 1 82 ? 29.897 7.212 -42.223 1.00 40.16 82 ASP A CA 1
ATOM 634 C C . ASP A 1 82 ? 28.688 6.734 -41.413 1.00 40.16 82 ASP A C 1
ATOM 636 O O . ASP A 1 82 ? 27.753 7.484 -41.114 1.00 40.16 82 ASP A O 1
ATOM 640 N N . ALA A 1 83 ? 28.701 5.437 -41.132 1.00 53.25 83 ALA A N 1
ATOM 641 C CA . ALA A 1 83 ? 27.770 4.761 -40.262 1.00 53.25 83 ALA A CA 1
ATOM 642 C C . ALA A 1 83 ? 28.035 5.207 -38.817 1.00 53.25 83 ALA A C 1
ATOM 644 O O . ALA A 1 83 ? 28.720 4.531 -38.061 1.00 53.25 83 ALA A O 1
ATOM 645 N N . GLY A 1 84 ? 27.474 6.353 -38.443 1.00 43.16 84 GLY A N 1
ATOM 646 C CA . GLY A 1 84 ? 27.431 6.856 -37.072 1.00 43.16 84 GLY A CA 1
ATOM 647 C C . GLY A 1 84 ? 26.029 6.731 -36.490 1.00 43.16 84 GLY A C 1
ATOM 648 O O . GLY A 1 84 ? 25.409 7.728 -36.126 1.00 43.16 84 GLY A O 1
ATOM 649 N N . GLY A 1 85 ? 25.487 5.514 -36.473 1.00 50.66 85 GLY A N 1
ATOM 650 C CA . GLY A 1 85 ? 24.281 5.212 -35.717 1.00 50.66 85 GLY A CA 1
ATOM 651 C C . GLY A 1 85 ? 24.616 5.118 -34.236 1.00 50.66 85 GLY A C 1
ATOM 652 O O . GLY A 1 85 ? 25.080 4.079 -33.804 1.00 50.66 85 GLY A O 1
ATOM 653 N N . GLU A 1 86 ? 24.349 6.174 -33.474 1.00 55.22 86 GLU A N 1
ATOM 654 C CA . GLU A 1 86 ? 24.179 6.118 -32.016 1.00 55.22 86 GLU A CA 1
ATOM 655 C C . GLU A 1 86 ? 23.198 7.221 -31.597 1.00 55.22 86 GLU A C 1
ATOM 657 O O . GLU A 1 86 ? 23.510 8.216 -30.949 1.00 55.22 86 GLU A O 1
ATOM 662 N N . GLY A 1 87 ? 21.953 7.049 -32.038 1.00 43.88 87 GLY A N 1
ATOM 663 C CA . GLY A 1 87 ? 20.815 7.616 -31.339 1.00 43.88 87 GLY A CA 1
ATOM 664 C C . GLY A 1 87 ? 20.488 6.712 -30.160 1.00 43.88 87 GLY A C 1
ATOM 665 O O . GLY A 1 87 ? 19.657 5.821 -30.297 1.00 43.88 87 GLY A O 1
ATOM 666 N N . THR A 1 88 ? 21.127 6.927 -29.014 1.00 48.06 88 THR A N 1
ATOM 667 C CA . THR A 1 88 ? 20.555 6.499 -27.736 1.00 48.06 88 THR A CA 1
ATOM 668 C C . THR A 1 88 ? 19.609 7.611 -27.282 1.00 48.06 88 THR A C 1
ATOM 670 O O . THR A 1 88 ? 20.080 8.701 -26.938 1.00 48.06 88 THR A O 1
ATOM 673 N N . PRO A 1 89 ? 18.281 7.421 -27.313 1.00 48.03 89 PRO A N 1
ATOM 674 C CA . PRO A 1 89 ? 17.396 8.291 -26.566 1.00 48.03 89 PRO A CA 1
ATOM 675 C C . PRO A 1 89 ? 17.668 8.051 -25.074 1.00 48.03 89 PRO A C 1
ATOM 677 O O . PRO A 1 89 ? 17.235 7.062 -24.496 1.00 48.03 89 PRO A O 1
ATOM 680 N N . ASP A 1 90 ? 18.437 8.963 -24.485 1.00 47.78 90 ASP A N 1
ATOM 681 C CA . ASP A 1 90 ? 18.549 9.206 -23.047 1.00 47.78 90 ASP A CA 1
ATOM 682 C C . ASP A 1 90 ? 17.146 9.548 -22.508 1.00 47.78 90 ASP A C 1
ATOM 684 O O . ASP A 1 90 ? 16.715 10.701 -22.531 1.00 47.78 90 ASP A O 1
ATOM 688 N N . VAL A 1 91 ? 16.368 8.512 -22.182 1.00 55.72 91 VAL A N 1
ATOM 689 C CA . VAL A 1 91 ? 14.982 8.604 -21.676 1.00 55.72 91 VAL A CA 1
ATOM 690 C C . VAL A 1 91 ? 14.863 7.989 -20.276 1.00 55.72 91 VAL A C 1
ATOM 692 O O . VAL A 1 91 ? 13.836 8.145 -19.628 1.00 55.72 91 VAL A O 1
ATOM 695 N N . GLU A 1 92 ? 15.911 7.353 -19.752 1.00 52.06 92 GLU A N 1
ATOM 696 C CA . GLU A 1 92 ? 15.803 6.569 -18.515 1.00 52.06 92 GLU A CA 1
ATOM 697 C C . GLU A 1 92 ? 16.269 7.309 -17.249 1.00 52.06 92 GLU A C 1
ATOM 699 O O . GLU A 1 92 ? 15.887 6.904 -16.158 1.00 52.06 92 GLU A O 1
ATOM 704 N N . GLU A 1 93 ? 17.016 8.419 -17.330 1.00 50.12 93 GLU A N 1
ATOM 705 C CA . GLU A 1 93 ? 17.561 9.061 -16.115 1.00 50.12 93 GLU A CA 1
ATOM 706 C C . GLU A 1 93 ? 16.536 9.861 -15.277 1.00 50.12 93 GLU A C 1
ATOM 708 O O . GLU A 1 93 ? 16.778 10.082 -14.092 1.00 50.12 93 GLU A O 1
ATOM 713 N N . GLU A 1 94 ? 15.390 10.289 -15.830 1.00 48.22 94 GLU A N 1
ATOM 714 C CA . GLU A 1 94 ? 14.357 11.016 -15.053 1.00 48.22 94 GLU A CA 1
ATOM 715 C C . GLU A 1 94 ? 13.355 10.076 -14.342 1.00 48.22 94 GLU A C 1
ATOM 717 O O . GLU A 1 94 ? 12.744 10.475 -13.349 1.00 48.22 94 GLU A O 1
ATOM 722 N N . ASP A 1 95 ? 13.205 8.824 -14.794 1.00 53.66 95 ASP A N 1
ATOM 723 C CA . ASP A 1 95 ? 12.248 7.871 -14.207 1.00 53.66 95 ASP A CA 1
ATOM 724 C C . ASP A 1 95 ? 12.773 7.279 -12.886 1.00 53.66 95 ASP A C 1
ATOM 726 O O . ASP A 1 95 ? 12.066 7.288 -11.875 1.00 53.66 95 ASP A O 1
ATOM 730 N N . VAL A 1 96 ? 14.051 6.872 -12.833 1.00 57.38 96 VAL A N 1
ATOM 731 C CA . VAL A 1 96 ? 14.629 6.175 -11.664 1.00 57.38 96 VAL A CA 1
ATOM 732 C C . VAL A 1 96 ? 14.642 7.048 -10.406 1.00 57.38 96 VAL A C 1
ATOM 734 O O . VAL A 1 96 ? 14.275 6.579 -9.328 1.00 57.38 96 VAL A O 1
ATOM 737 N N . GLU A 1 97 ? 14.990 8.333 -10.523 1.00 62.19 97 GLU A N 1
ATOM 738 C CA . GLU A 1 97 ? 15.014 9.245 -9.369 1.00 62.19 97 GLU A CA 1
ATOM 739 C C . GLU A 1 97 ? 13.600 9.469 -8.800 1.00 62.19 97 GLU A C 1
ATOM 741 O O . GLU A 1 97 ? 13.414 9.506 -7.582 1.00 62.19 97 GLU A O 1
ATOM 746 N N . SER A 1 98 ? 12.576 9.475 -9.663 1.00 74.31 98 SER A N 1
ATOM 747 C CA . SER A 1 98 ? 11.176 9.567 -9.235 1.00 74.31 98 SER A CA 1
ATOM 748 C C . SER A 1 98 ? 10.696 8.302 -8.510 1.00 74.31 98 SER A C 1
ATOM 750 O O . SER A 1 98 ? 9.927 8.386 -7.550 1.00 74.31 98 SER A O 1
ATOM 752 N N . THR A 1 99 ? 11.179 7.118 -8.911 1.00 83.50 99 THR A N 1
ATOM 753 C CA . THR A 1 99 ? 10.820 5.859 -8.241 1.00 83.50 99 THR A CA 1
ATOM 754 C C . THR A 1 99 ? 11.403 5.774 -6.836 1.00 83.50 99 THR A C 1
ATOM 756 O O . THR A 1 99 ? 10.717 5.331 -5.917 1.00 83.50 99 THR A O 1
ATOM 759 N N . GLN A 1 100 ? 12.628 6.262 -6.627 1.00 86.62 100 GLN A N 1
ATOM 760 C CA . GLN A 1 100 ? 13.271 6.227 -5.317 1.00 86.62 100 GLN A CA 1
ATOM 761 C C . GLN A 1 100 ? 12.551 7.127 -4.303 1.00 86.62 100 GLN A C 1
ATOM 763 O O . GLN A 1 100 ? 12.331 6.719 -3.159 1.00 86.62 100 GLN A O 1
ATOM 768 N N . GLU A 1 101 ? 12.135 8.324 -4.728 1.00 89.38 101 GLU A N 1
ATOM 769 C CA . GLU A 1 101 ? 11.328 9.229 -3.905 1.00 89.38 101 GLU A CA 1
ATOM 770 C C . GLU A 1 101 ? 9.998 8.574 -3.501 1.00 89.38 101 GLU A C 1
ATOM 772 O O . GLU A 1 101 ? 9.616 8.600 -2.325 1.00 89.38 101 GLU A O 1
ATOM 777 N N . LYS A 1 102 ? 9.325 7.910 -4.451 1.00 92.56 102 LYS A N 1
ATOM 778 C CA . LYS A 1 102 ? 8.092 7.156 -4.184 1.00 92.56 102 LYS A CA 1
ATOM 779 C C . LYS A 1 102 ? 8.323 6.040 -3.173 1.00 92.56 102 LYS A C 1
ATOM 781 O O . LYS A 1 102 ? 7.569 5.950 -2.207 1.00 92.56 102 LYS A O 1
ATOM 786 N N . VAL A 1 103 ? 9.381 5.240 -3.335 1.00 94.75 103 VAL A N 1
ATOM 787 C CA . VAL A 1 103 ? 9.735 4.161 -2.395 1.00 94.75 103 VAL A CA 1
ATOM 788 C C . VAL A 1 103 ? 9.944 4.711 -0.986 1.00 94.75 103 VAL A C 1
ATOM 790 O O . VAL A 1 103 ? 9.370 4.181 -0.036 1.00 94.75 103 VAL A O 1
ATOM 793 N N . ALA A 1 104 ? 10.696 5.806 -0.839 1.00 94.25 104 ALA A N 1
ATOM 794 C CA . ALA A 1 104 ? 10.904 6.448 0.457 1.00 94.25 104 ALA A CA 1
ATOM 795 C C . ALA A 1 104 ? 9.581 6.946 1.065 1.00 94.25 104 ALA A C 1
ATOM 797 O O . ALA A 1 104 ? 9.306 6.741 2.251 1.00 94.25 104 ALA A O 1
ATOM 798 N N . GLY A 1 105 ? 8.722 7.554 0.243 1.00 93.75 105 GLY A N 1
ATOM 799 C CA . GLY A 1 105 ? 7.401 8.006 0.657 1.00 93.75 105 GLY A CA 1
ATOM 800 C C . GLY A 1 105 ? 6.475 6.862 1.079 1.00 93.75 105 GLY A C 1
ATOM 801 O O . GLY A 1 105 ? 5.705 7.028 2.029 1.00 93.75 105 GLY A O 1
ATOM 802 N N . ILE A 1 106 ? 6.502 5.731 0.374 1.00 95.25 106 ILE A N 1
ATOM 803 C CA . ILE A 1 106 ? 5.728 4.524 0.695 1.00 95.25 106 ILE A CA 1
ATOM 804 C C . ILE A 1 106 ? 6.240 3.919 1.999 1.00 95.25 106 ILE A C 1
ATOM 806 O O . ILE A 1 106 ? 5.451 3.699 2.912 1.00 95.25 106 ILE A O 1
ATOM 810 N N . LEU A 1 107 ? 7.554 3.726 2.124 1.00 95.31 107 LEU A N 1
ATOM 811 C CA . LEU A 1 107 ? 8.185 3.181 3.323 1.00 95.31 107 LEU A CA 1
ATOM 812 C C . LEU A 1 107 ? 7.813 3.987 4.570 1.00 95.31 107 LEU A C 1
ATOM 814 O O . LEU A 1 107 ? 7.409 3.410 5.576 1.00 95.31 107 LEU A O 1
ATOM 818 N N . ASN A 1 108 ? 7.907 5.317 4.499 1.00 95.25 108 ASN A N 1
ATOM 819 C CA . ASN A 1 108 ? 7.542 6.177 5.620 1.00 95.25 108 ASN A CA 1
ATOM 820 C C . ASN A 1 108 ? 6.058 6.027 5.991 1.00 95.25 108 ASN A C 1
ATOM 822 O O . ASN A 1 108 ? 5.725 5.875 7.162 1.00 95.25 108 ASN A O 1
ATOM 826 N N . PHE A 1 109 ? 5.169 6.005 4.993 1.00 95.19 109 PHE A N 1
ATOM 827 C CA . PHE A 1 109 ? 3.738 5.790 5.214 1.00 95.19 109 PHE A CA 1
ATOM 828 C C . PHE A 1 109 ? 3.449 4.439 5.881 1.00 95.19 109 PHE A C 1
ATOM 830 O O . PHE A 1 109 ? 2.668 4.378 6.831 1.00 95.19 109 PHE A O 1
ATOM 837 N N . LEU A 1 110 ? 4.080 3.361 5.412 1.00 95.00 110 LEU A N 1
ATOM 838 C CA . LEU A 1 110 ? 3.863 2.028 5.965 1.00 95.00 110 LEU A CA 1
ATOM 839 C C . LEU A 1 110 ? 4.424 1.909 7.385 1.00 95.00 110 LEU A C 1
ATOM 841 O O . LEU A 1 110 ? 3.751 1.331 8.229 1.00 95.00 110 LEU A O 1
ATOM 845 N N . LYS A 1 111 ? 5.584 2.512 7.684 1.00 94.62 111 LYS A N 1
ATOM 846 C CA . LYS A 1 111 ? 6.125 2.588 9.054 1.00 94.62 111 LYS A CA 1
ATOM 847 C C . LYS A 1 111 ? 5.188 3.337 10.000 1.00 94.62 111 LYS A C 1
ATOM 849 O O . LYS A 1 111 ? 4.885 2.839 11.079 1.00 94.62 111 LYS A O 1
ATOM 854 N N . SER A 1 112 ? 4.667 4.493 9.586 1.00 93.06 112 SER A N 1
ATOM 855 C CA . SER A 1 112 ? 3.667 5.217 10.382 1.00 93.06 112 SER A CA 1
ATOM 856 C C . SER A 1 112 ? 2.374 4.414 10.546 1.00 93.06 112 SER A C 1
ATOM 858 O O . SER A 1 112 ? 1.774 4.416 11.614 1.00 93.06 112 SER A O 1
ATOM 860 N N . THR A 1 113 ? 1.946 3.693 9.507 1.00 91.94 113 THR A N 1
ATOM 861 C CA . THR A 1 113 ? 0.762 2.826 9.584 1.00 91.94 113 THR A CA 1
ATOM 862 C C . THR A 1 113 ? 0.981 1.666 10.543 1.00 91.94 113 THR A C 1
ATOM 864 O O . THR A 1 113 ? 0.090 1.369 11.328 1.00 91.94 113 THR A O 1
ATOM 867 N N . GLN A 1 114 ? 2.161 1.042 10.507 1.00 92.25 114 GLN A N 1
ATOM 868 C CA . GLN A 1 114 ? 2.561 -0.024 11.417 1.00 92.25 114 GLN A CA 1
ATOM 869 C C . GLN A 1 114 ? 2.388 0.432 12.871 1.00 92.25 114 GLN A C 1
ATOM 871 O O . GLN A 1 114 ? 1.708 -0.235 13.646 1.00 92.25 114 GLN A O 1
ATOM 876 N N . GLU A 1 115 ? 2.945 1.594 13.222 1.00 90.44 115 GLU A N 1
ATOM 877 C CA . GLU A 1 115 ? 2.863 2.157 14.573 1.00 90.44 115 GLU A CA 1
ATOM 878 C C . GLU A 1 115 ? 1.410 2.279 15.057 1.00 90.44 115 GLU A C 1
ATOM 880 O O . GLU A 1 115 ? 1.065 1.769 16.124 1.00 90.44 115 GLU A O 1
ATOM 885 N N . VAL A 1 116 ? 0.540 2.884 14.244 1.00 89.44 116 VAL A N 1
ATOM 886 C CA . VAL A 1 116 ? -0.873 3.087 14.601 1.00 89.44 116 VAL A CA 1
ATOM 887 C C . VAL A 1 116 ? -1.646 1.760 14.624 1.00 89.44 116 VAL A C 1
ATOM 889 O O . VAL A 1 116 ? -2.442 1.522 15.531 1.00 89.44 116 VAL A O 1
ATOM 892 N N . TYR A 1 117 ? -1.378 0.861 13.677 1.00 88.00 117 TYR A N 1
ATOM 893 C CA . TYR A 1 117 ? -2.024 -0.449 13.571 1.00 88.00 117 TYR A CA 1
ATOM 894 C C . TYR A 1 117 ? -1.779 -1.326 14.808 1.00 88.00 117 TYR A C 1
ATOM 896 O O . TYR A 1 117 ? -2.715 -1.930 15.342 1.00 88.00 117 TYR A O 1
ATOM 904 N N . PHE A 1 118 ? -0.532 -1.379 15.291 1.00 84.56 118 PHE A N 1
ATOM 905 C CA . PHE A 1 118 ? -0.188 -2.134 16.499 1.00 84.56 118 PHE A CA 1
ATOM 906 C C . PHE A 1 118 ? -0.658 -1.435 17.774 1.00 84.56 118 PHE A C 1
ATOM 908 O O . PHE A 1 118 ? -1.095 -2.115 18.704 1.00 84.56 118 PHE A O 1
ATOM 915 N N . TYR A 1 119 ? -0.622 -0.098 17.819 1.00 84.56 119 TYR A N 1
ATOM 916 C CA . TYR A 1 119 ? -1.123 0.659 18.967 1.00 84.56 119 TYR A CA 1
ATOM 917 C C . TYR A 1 119 ? -2.619 0.418 19.214 1.00 84.56 119 TYR A C 1
ATOM 919 O O . TYR A 1 119 ? -3.037 0.218 20.354 1.00 84.56 119 TYR A O 1
ATOM 927 N N . ASP A 1 120 ? -3.418 0.347 18.147 1.00 83.06 120 ASP A N 1
ATOM 928 C CA . ASP A 1 120 ? -4.854 0.056 18.217 1.00 83.06 120 ASP A CA 1
ATOM 929 C C . ASP A 1 120 ? -5.181 -1.381 18.669 1.00 83.06 120 ASP A C 1
ATOM 931 O O . ASP A 1 120 ? -6.347 -1.704 18.921 1.00 83.06 120 ASP A O 1
ATOM 935 N N . GLY A 1 121 ? -4.177 -2.259 18.773 1.00 70.00 121 GLY A N 1
ATOM 936 C CA . GLY A 1 121 ? -4.346 -3.634 19.235 1.00 70.00 121 GLY A CA 1
ATOM 937 C C . GLY A 1 121 ? -5.134 -4.523 18.269 1.00 70.00 121 GLY A C 1
ATOM 938 O O . GLY A 1 121 ? -5.708 -5.524 18.703 1.00 70.00 121 GLY A O 1
ATOM 939 N N . VAL A 1 122 ? -5.170 -4.172 16.976 1.00 64.44 122 VAL A N 1
ATOM 940 C CA . VAL A 1 122 ? -5.847 -4.958 15.925 1.00 64.44 122 VAL A CA 1
ATOM 941 C C . VAL A 1 122 ? -5.181 -6.333 15.755 1.00 64.44 122 VAL A C 1
ATOM 943 O O . VAL A 1 122 ? -5.848 -7.313 15.435 1.00 64.44 122 VAL A O 1
ATOM 946 N N . SER A 1 123 ? -3.885 -6.450 16.063 1.00 61.59 123 SER A N 1
ATOM 947 C CA . SER A 1 123 ? -3.127 -7.703 16.018 1.00 61.59 123 SER A CA 1
ATOM 948 C C . SER A 1 123 ? -3.286 -8.526 17.309 1.00 61.59 123 SER A C 1
ATOM 950 O O . SER A 1 123 ? -2.382 -8.579 18.146 1.00 61.59 123 SER A O 1
ATOM 952 N N . LYS A 1 124 ? -4.441 -9.166 17.514 1.00 57.69 124 LYS A N 1
ATOM 953 C CA . LYS A 1 124 ? -4.678 -10.061 18.668 1.00 57.69 124 LYS A CA 1
ATOM 954 C C . LYS A 1 124 ? -4.696 -11.550 18.310 1.00 57.69 124 LYS A C 1
ATOM 956 O O . LYS A 1 124 ? -5.123 -12.361 19.127 1.00 57.69 124 LYS A O 1
ATOM 961 N N . ASP A 1 125 ? -4.216 -11.893 17.118 1.00 56.91 125 ASP A N 1
ATOM 962 C CA . ASP A 1 125 ? -4.193 -13.263 16.610 1.00 56.91 125 ASP A CA 1
ATOM 963 C C . ASP A 1 125 ? -2.832 -13.939 16.778 1.00 56.91 125 ASP A C 1
ATOM 965 O O . ASP A 1 125 ? -1.779 -13.301 16.829 1.00 56.91 125 ASP A O 1
ATOM 969 N N . SER A 1 126 ? -2.865 -15.270 16.845 1.00 59.31 126 SER A N 1
ATOM 970 C CA . SER A 1 126 ? -1.698 -16.149 16.989 1.00 59.31 126 SER A CA 1
ATOM 971 C C . SER A 1 126 ? -0.665 -15.993 15.862 1.00 59.31 126 SER A C 1
ATOM 973 O O . SER A 1 126 ? 0.503 -16.317 16.064 1.00 59.31 126 SER A O 1
ATOM 975 N N . ASP A 1 127 ? -1.065 -15.415 14.728 1.00 65.69 127 ASP A N 1
ATOM 976 C CA . ASP A 1 127 ? -0.206 -15.130 13.574 1.00 65.69 127 ASP A CA 1
ATOM 977 C C . ASP A 1 127 ? 0.522 -13.775 13.667 1.00 65.69 127 ASP A C 1
ATOM 979 O O . ASP A 1 127 ? 1.264 -13.406 12.759 1.00 65.69 127 ASP A O 1
ATOM 983 N N . SER A 1 128 ? 0.354 -13.032 14.769 1.00 77.19 128 SER A N 1
ATOM 984 C CA . SER A 1 128 ? 0.959 -11.705 14.972 1.00 77.19 128 SER A CA 1
ATOM 985 C C . SER A 1 128 ? 2.490 -11.713 14.858 1.00 77.19 128 SER A C 1
ATOM 987 O O . SER A 1 128 ? 3.060 -10.800 14.269 1.00 77.19 128 SER A O 1
ATOM 989 N N . SER A 1 129 ? 3.160 -12.770 15.339 1.00 79.38 129 SER A N 1
ATOM 990 C CA . SER A 1 129 ? 4.623 -12.899 15.211 1.00 79.38 129 SER A CA 1
ATOM 991 C C . SER A 1 129 ? 5.055 -13.015 13.748 1.00 79.38 129 SER A C 1
ATOM 993 O O . SER A 1 129 ? 5.938 -12.289 13.316 1.00 79.38 129 SER A O 1
ATOM 995 N N . VAL A 1 130 ? 4.392 -13.878 12.970 1.00 80.69 130 VAL A N 1
ATOM 996 C CA . VAL A 1 130 ? 4.704 -14.090 11.545 1.00 80.69 130 VAL A CA 1
ATOM 997 C C . VAL A 1 130 ? 4.359 -12.845 10.724 1.00 80.69 130 VAL A C 1
ATOM 999 O O . VAL A 1 130 ? 5.077 -12.482 9.798 1.00 80.69 130 VAL A O 1
ATOM 1002 N N . PHE A 1 131 ? 3.278 -12.152 11.087 1.00 87.19 131 PHE A N 1
ATOM 1003 C CA . PHE A 1 131 ? 2.886 -10.888 10.472 1.00 87.19 131 PHE A CA 1
ATOM 1004 C C . PHE A 1 131 ? 3.905 -9.772 10.744 1.00 87.19 131 PHE A C 1
ATOM 1006 O O . PHE A 1 131 ? 4.227 -8.994 9.845 1.00 87.19 131 PHE A O 1
ATOM 1013 N N . MET A 1 132 ? 4.425 -9.693 11.972 1.00 89.19 132 MET A N 1
ATOM 1014 C CA . MET A 1 132 ? 5.463 -8.736 12.349 1.00 89.19 132 MET A CA 1
ATOM 1015 C C . MET A 1 132 ? 6.762 -9.012 11.588 1.00 89.19 132 MET A C 1
ATOM 1017 O O . MET A 1 132 ? 7.280 -8.094 10.955 1.00 89.19 132 MET A O 1
ATOM 1021 N N . ASP A 1 133 ? 7.212 -10.268 11.548 1.00 90.75 133 ASP A N 1
ATOM 1022 C CA . ASP A 1 133 ? 8.414 -10.672 10.807 1.00 90.75 133 ASP A CA 1
ATOM 1023 C C . ASP A 1 133 ? 8.286 -10.325 9.310 1.00 90.75 133 ASP A C 1
ATOM 1025 O O . ASP A 1 133 ? 9.161 -9.676 8.734 1.00 90.75 133 ASP A O 1
ATOM 1029 N N . ALA A 1 134 ? 7.144 -10.647 8.688 1.00 92.94 134 ALA A N 1
ATOM 1030 C CA . ALA A 1 134 ? 6.868 -10.296 7.293 1.00 92.94 134 ALA A CA 1
ATOM 1031 C C . ALA A 1 134 ? 6.837 -8.775 7.049 1.00 92.94 134 ALA A C 1
ATOM 1033 O O . ALA A 1 134 ? 7.221 -8.308 5.976 1.00 92.94 134 ALA A O 1
ATOM 1034 N N . THR A 1 135 ? 6.393 -7.989 8.036 1.00 92.94 135 THR A N 1
ATOM 1035 C CA . THR A 1 135 ? 6.380 -6.519 7.961 1.00 92.94 135 THR A CA 1
ATOM 1036 C C . THR A 1 135 ? 7.798 -5.951 7.983 1.00 92.94 135 THR A C 1
ATOM 1038 O O . THR A 1 135 ? 8.126 -5.068 7.189 1.00 92.94 135 THR A O 1
ATOM 1041 N N . GLU A 1 136 ? 8.658 -6.462 8.864 1.00 93.75 136 GLU A N 1
ATOM 1042 C CA . GLU A 1 136 ? 10.055 -6.029 8.948 1.00 93.75 136 GLU A CA 1
ATOM 1043 C C . GLU A 1 136 ? 10.836 -6.395 7.681 1.00 93.75 136 GLU A C 1
ATOM 1045 O O . GLU A 1 136 ? 11.568 -5.563 7.133 1.00 93.75 136 GLU A O 1
ATOM 1050 N N . GLU A 1 137 ? 10.637 -7.608 7.158 1.00 94.44 137 GLU A N 1
ATOM 1051 C CA . GLU A 1 137 ? 11.251 -8.028 5.899 1.00 94.44 137 GLU A CA 1
ATOM 1052 C C . GLU A 1 137 ? 10.777 -7.175 4.720 1.00 94.44 137 GLU A C 1
ATOM 1054 O O . GLU A 1 137 ? 11.603 -6.722 3.923 1.00 94.44 137 GLU A O 1
ATOM 1059 N N . LEU A 1 138 ? 9.479 -6.882 4.630 1.00 94.38 138 LEU A N 1
ATOM 1060 C CA . LEU A 1 138 ? 8.919 -5.966 3.637 1.00 94.38 138 LEU A CA 1
ATOM 1061 C C . LEU A 1 138 ? 9.603 -4.588 3.685 1.00 94.38 138 LEU A C 1
ATOM 1063 O O . LEU A 1 138 ? 9.993 -4.044 2.647 1.00 94.38 138 LEU A O 1
ATOM 1067 N N . PHE A 1 139 ? 9.797 -4.023 4.877 1.00 94.81 139 PHE A N 1
ATOM 1068 C CA . PHE A 1 139 ? 10.439 -2.714 5.025 1.00 94.81 139 PHE A CA 1
ATOM 1069 C C . PHE A 1 139 ? 11.900 -2.740 4.610 1.00 94.81 139 PHE A C 1
ATOM 1071 O O . PHE A 1 139 ? 12.353 -1.826 3.923 1.00 94.81 139 PHE A O 1
ATOM 1078 N N . LYS A 1 140 ? 12.614 -3.819 4.924 1.00 94.31 140 LYS A N 1
ATOM 1079 C CA . LYS A 1 140 ? 13.980 -4.024 4.448 1.00 94.31 140 LYS A CA 1
ATOM 1080 C C . LYS A 1 140 ? 14.053 -4.099 2.918 1.00 94.31 140 LYS A C 1
ATOM 1082 O O . LYS A 1 140 ? 14.992 -3.563 2.326 1.00 94.31 140 LYS A O 1
ATOM 1087 N N . HIS A 1 141 ? 13.076 -4.719 2.254 1.00 91.88 141 HIS A N 1
ATOM 1088 C CA . HIS A 1 141 ? 13.032 -4.765 0.785 1.00 91.88 141 HIS A CA 1
ATOM 1089 C C . HIS A 1 141 ? 12.828 -3.374 0.170 1.00 91.88 141 HIS A C 1
ATOM 1091 O O . HIS A 1 141 ? 13.491 -3.021 -0.807 1.00 91.88 141 HIS A O 1
ATOM 1097 N N . LEU A 1 142 ? 11.973 -2.552 0.780 1.00 92.12 142 LEU A N 1
ATOM 1098 C CA . LEU A 1 142 ? 11.771 -1.158 0.382 1.00 92.12 142 LEU A CA 1
ATOM 1099 C C . LEU A 1 142 ? 13.019 -0.294 0.638 1.00 92.12 142 LEU A C 1
ATOM 1101 O O . LEU A 1 142 ? 13.420 0.467 -0.238 1.00 92.12 142 LEU A O 1
ATOM 1105 N N . GLU A 1 143 ? 13.674 -0.438 1.794 1.00 93.00 143 GLU A N 1
ATOM 1106 C CA . GLU A 1 143 ? 14.912 0.286 2.140 1.00 93.00 143 GLU A CA 1
ATOM 1107 C C . GLU A 1 143 ? 16.078 -0.047 1.207 1.00 93.00 143 GLU A C 1
ATOM 1109 O O . GLU A 1 143 ? 16.884 0.818 0.874 1.00 93.00 143 GLU A O 1
ATOM 1114 N N . THR A 1 144 ? 16.164 -1.304 0.775 1.00 92.50 144 THR A N 1
ATOM 1115 C CA . THR A 1 144 ? 17.192 -1.772 -0.166 1.00 92.50 144 THR A CA 1
ATOM 1116 C C . THR A 1 144 ? 16.838 -1.504 -1.627 1.00 92.50 144 THR A C 1
ATOM 1118 O O . THR A 1 144 ? 17.629 -1.848 -2.503 1.00 92.50 144 THR A O 1
ATOM 1121 N N . HIS A 1 145 ? 15.676 -0.899 -1.901 1.00 88.00 145 HIS A N 1
ATOM 1122 C CA . HIS A 1 145 ? 15.160 -0.653 -3.250 1.00 88.00 145 HIS A CA 1
ATOM 1123 C C . HIS A 1 145 ? 15.116 -1.924 -4.123 1.00 88.00 145 HIS A C 1
ATOM 1125 O O . HIS A 1 145 ? 15.328 -1.866 -5.329 1.00 88.00 145 HIS A O 1
ATOM 1131 N N . SER A 1 146 ? 14.849 -3.085 -3.512 1.00 86.62 146 SER A N 1
ATOM 1132 C CA . SER A 1 146 ? 14.852 -4.394 -4.190 1.00 86.62 146 SER A CA 1
ATOM 1133 C C . SER A 1 146 ? 13.494 -4.799 -4.775 1.00 86.62 146 SER A C 1
ATOM 1135 O O . SER A 1 146 ? 13.364 -5.872 -5.362 1.00 86.62 146 SER A O 1
ATOM 1137 N N . MET A 1 147 ? 12.476 -3.950 -4.625 1.00 87.25 147 MET A N 1
ATOM 1138 C CA . MET A 1 147 ? 11.145 -4.174 -5.186 1.00 87.25 147 MET A CA 1
ATOM 1139 C C . MET A 1 147 ? 11.071 -3.860 -6.678 1.00 87.25 147 MET A C 1
ATOM 1141 O O . MET A 1 147 ? 11.783 -2.992 -7.181 1.00 87.25 147 MET A O 1
ATOM 1145 N N . SER A 1 148 ? 10.157 -4.537 -7.379 1.00 90.56 148 SER A N 1
ATOM 1146 C CA . SER A 1 148 ? 9.885 -4.233 -8.782 1.00 90.56 148 SER A CA 1
ATOM 1147 C C . SER A 1 148 ? 9.241 -2.848 -8.925 1.00 90.56 148 SER A C 1
ATOM 1149 O O . SER A 1 148 ? 8.436 -2.431 -8.090 1.00 90.56 148 SER A O 1
ATOM 1151 N N . SER A 1 149 ? 9.553 -2.129 -10.005 1.00 89.88 149 SER A N 1
ATOM 1152 C CA . SER A 1 149 ? 8.949 -0.816 -10.283 1.00 89.88 149 SER A CA 1
ATOM 1153 C C . SER A 1 149 ? 7.423 -0.888 -10.429 1.00 89.88 149 SER A C 1
ATOM 1155 O O . SER A 1 149 ? 6.726 0.042 -10.026 1.00 89.88 149 SER A O 1
ATOM 1157 N N . SER A 1 150 ? 6.898 -2.013 -10.930 1.00 91.81 150 SER A N 1
ATOM 1158 C CA . SER A 1 150 ? 5.458 -2.291 -11.007 1.00 91.81 150 SER A CA 1
ATOM 1159 C C . SER A 1 150 ? 4.812 -2.308 -9.619 1.00 91.81 150 SER A C 1
ATOM 1161 O O . SER A 1 150 ? 3.799 -1.644 -9.400 1.00 91.81 150 SER A O 1
ATOM 1163 N N . ASP A 1 151 ? 5.425 -3.009 -8.660 1.00 92.25 151 ASP A N 1
ATOM 1164 C CA . ASP A 1 151 ? 4.940 -3.070 -7.276 1.00 92.25 151 ASP A CA 1
ATOM 1165 C C . ASP A 1 151 ? 4.969 -1.695 -6.611 1.00 92.25 151 ASP A C 1
ATOM 1167 O O . ASP A 1 151 ? 3.992 -1.279 -5.987 1.00 92.25 151 ASP A O 1
ATOM 1171 N N . VAL A 1 152 ? 6.059 -0.949 -6.806 1.00 92.94 152 VAL A N 1
ATOM 1172 C CA . VAL A 1 152 ? 6.190 0.422 -6.294 1.00 92.94 152 VAL A CA 1
ATOM 1173 C C . VAL A 1 152 ? 5.090 1.322 -6.855 1.00 92.94 152 VAL A C 1
ATOM 1175 O O . VAL A 1 152 ? 4.490 2.086 -6.102 1.00 92.94 152 VAL A O 1
ATOM 1178 N N . PHE A 1 153 ? 4.783 1.218 -8.150 1.00 92.12 153 PHE A N 1
ATOM 1179 C CA . PHE A 1 153 ? 3.718 2.001 -8.772 1.00 92.12 153 PHE A CA 1
ATOM 1180 C C . PHE A 1 153 ? 2.332 1.654 -8.212 1.00 92.12 153 PHE A C 1
ATOM 1182 O O . PHE A 1 153 ? 1.545 2.557 -7.934 1.00 92.12 153 PHE A O 1
ATOM 1189 N N . MET A 1 154 ? 2.034 0.369 -7.994 1.00 93.56 154 MET A N 1
ATOM 1190 C CA . MET A 1 154 ? 0.770 -0.047 -7.375 1.00 93.56 154 MET A CA 1
ATOM 1191 C C . MET A 1 154 ? 0.628 0.504 -5.955 1.00 93.56 154 MET A C 1
ATOM 1193 O O . MET A 1 154 ? -0.409 1.073 -5.616 1.00 93.56 154 MET A O 1
ATOM 1197 N N . LEU A 1 155 ? 1.682 0.403 -5.141 1.00 94.88 155 LEU A N 1
ATOM 1198 C CA . LEU A 1 155 ? 1.689 0.933 -3.776 1.00 94.88 155 LEU A CA 1
ATOM 1199 C C . LEU A 1 155 ? 1.549 2.463 -3.749 1.00 94.88 155 LEU A C 1
ATOM 1201 O O . LEU A 1 155 ? 0.803 3.000 -2.929 1.00 94.88 155 LEU A O 1
ATOM 1205 N N . ASP A 1 156 ? 2.224 3.166 -4.661 1.00 94.69 156 ASP A N 1
ATOM 1206 C CA . ASP A 1 156 ? 2.109 4.620 -4.835 1.00 94.69 156 ASP A CA 1
ATOM 1207 C C . ASP A 1 156 ? 0.685 5.024 -5.249 1.00 94.69 156 ASP A C 1
ATOM 1209 O O . ASP A 1 156 ? 0.110 5.972 -4.706 1.00 94.69 156 ASP A O 1
ATOM 1213 N N . HIS A 1 157 ? 0.071 4.260 -6.157 1.00 94.50 157 HIS A N 1
ATOM 1214 C CA . HIS A 1 157 ? -1.308 4.469 -6.581 1.00 94.50 157 HIS A CA 1
ATOM 1215 C C . HIS A 1 157 ? -2.292 4.267 -5.423 1.00 94.50 157 HIS A C 1
ATOM 1217 O O . HIS A 1 157 ? -3.108 5.148 -5.155 1.00 94.50 157 HIS A O 1
ATOM 1223 N N . MET A 1 158 ? -2.176 3.166 -4.675 1.00 94.69 158 MET A N 1
ATOM 1224 C CA . MET A 1 158 ? -3.005 2.893 -3.494 1.00 94.69 158 MET A CA 1
ATOM 1225 C C . MET A 1 158 ? -2.847 3.976 -2.420 1.00 94.69 158 MET A C 1
ATOM 1227 O O . MET A 1 158 ? -3.832 4.463 -1.863 1.00 94.69 158 MET A O 1
ATOM 1231 N N . LYS A 1 159 ? -1.614 4.421 -2.163 1.00 93.81 159 LYS A N 1
ATOM 1232 C CA . LYS A 1 159 ? -1.341 5.550 -1.266 1.00 93.81 159 LYS A CA 1
ATOM 1233 C C . LYS A 1 159 ? -1.999 6.838 -1.764 1.00 93.81 159 LYS A C 1
ATOM 1235 O O . LYS A 1 159 ? -2.584 7.570 -0.970 1.00 93.81 159 LYS A O 1
ATOM 1240 N N . THR A 1 160 ? -1.944 7.110 -3.065 1.00 93.50 160 THR A N 1
ATOM 1241 C CA . THR A 1 160 ? -2.607 8.270 -3.676 1.00 93.50 160 THR A CA 1
ATOM 1242 C C . THR A 1 160 ? -4.123 8.204 -3.496 1.00 93.50 160 THR A C 1
ATOM 1244 O O . THR A 1 160 ? -4.721 9.194 -3.082 1.00 93.50 160 THR A O 1
ATOM 1247 N N . LEU A 1 161 ? -4.746 7.041 -3.714 1.00 93.75 161 LEU A N 1
ATOM 1248 C CA . LEU A 1 161 ? -6.180 6.834 -3.468 1.00 93.75 161 LEU A CA 1
ATOM 1249 C C . LEU A 1 161 ? -6.555 7.120 -2.008 1.00 93.75 161 LEU A C 1
ATOM 1251 O O . LEU A 1 161 ? -7.554 7.787 -1.742 1.00 93.75 161 LEU A O 1
ATOM 1255 N N . LEU A 1 162 ? -5.714 6.693 -1.063 1.00 91.69 162 LEU A N 1
ATOM 1256 C CA . LEU A 1 162 ? -5.891 6.977 0.361 1.00 91.69 162 LEU A CA 1
ATOM 1257 C C . LEU A 1 162 ? -5.821 8.482 0.660 1.00 91.69 162 LEU A C 1
ATOM 1259 O O . LEU A 1 162 ? -6.674 9.003 1.378 1.00 91.69 162 LEU A O 1
ATOM 1263 N N . LEU A 1 163 ? -4.856 9.200 0.074 1.00 90.06 163 LEU A N 1
ATOM 1264 C CA . LEU A 1 163 ? -4.741 10.659 0.207 1.00 90.06 163 LEU A CA 1
ATOM 1265 C C . LEU A 1 163 ? -5.940 11.401 -0.402 1.00 90.06 163 LEU A C 1
ATOM 1267 O O . LEU A 1 163 ? -6.357 12.432 0.125 1.00 90.06 163 LEU A O 1
ATOM 1271 N N . LEU A 1 164 ? -6.515 10.861 -1.479 1.00 91.00 164 LEU A N 1
ATOM 1272 C CA . LEU A 1 164 ? -7.734 11.366 -2.116 1.00 91.00 164 LEU A CA 1
ATOM 1273 C C . LEU A 1 164 ? -9.023 10.960 -1.378 1.00 91.00 164 LEU A C 1
ATOM 1275 O O . LEU A 1 164 ? -10.105 11.377 -1.786 1.00 91.00 164 LEU A O 1
ATOM 1279 N N . ARG A 1 165 ? -8.924 10.165 -0.301 1.00 88.38 165 ARG A N 1
ATOM 1280 C CA . ARG A 1 165 ? -10.056 9.552 0.418 1.00 88.38 165 ARG A CA 1
ATOM 1281 C C . ARG A 1 165 ? -10.990 8.731 -0.488 1.00 88.38 165 ARG A C 1
ATOM 1283 O O . ARG A 1 165 ? -12.161 8.537 -0.158 1.00 88.38 165 ARG A O 1
ATOM 1290 N N . ASP A 1 166 ? -10.480 8.208 -1.602 1.00 90.81 166 ASP A N 1
ATOM 1291 C CA . ASP A 1 166 ? -11.243 7.342 -2.502 1.00 90.81 166 ASP A CA 1
ATOM 1292 C C . ASP A 1 166 ? -11.284 5.909 -1.955 1.00 90.81 166 ASP A C 1
ATOM 1294 O O . ASP A 1 166 ? -10.482 5.042 -2.306 1.00 90.81 166 ASP A O 1
ATOM 1298 N N . THR A 1 167 ? -12.230 5.668 -1.047 1.00 89.44 167 THR A N 1
ATOM 1299 C CA . THR A 1 167 ? -12.406 4.349 -0.421 1.00 89.44 167 THR A CA 1
ATOM 1300 C C . THR A 1 167 ? -12.883 3.277 -1.401 1.00 89.44 167 THR A C 1
ATOM 1302 O O . THR A 1 167 ? -12.527 2.111 -1.237 1.00 89.44 167 THR A O 1
ATOM 1305 N N . GLU A 1 168 ? -13.642 3.639 -2.438 1.00 90.31 168 GLU A N 1
ATOM 1306 C CA . GLU A 1 168 ? -14.111 2.678 -3.439 1.00 90.31 168 GLU A CA 1
ATOM 1307 C C . GLU A 1 168 ? -12.984 2.263 -4.383 1.00 90.31 168 GLU A C 1
ATOM 1309 O O . GLU A 1 168 ? -12.796 1.074 -4.640 1.00 90.31 168 GLU A O 1
ATOM 1314 N N . GLY A 1 169 ? -12.215 3.236 -4.880 1.00 92.19 169 GLY A N 1
ATOM 1315 C CA . GLY A 1 169 ? -11.027 2.986 -5.687 1.00 92.19 169 GLY A CA 1
ATOM 1316 C C . GLY A 1 169 ? -10.006 2.152 -4.926 1.00 92.19 169 GLY A C 1
ATOM 1317 O O . GLY A 1 169 ? -9.492 1.179 -5.472 1.00 92.19 169 GLY A O 1
ATOM 1318 N N . LEU A 1 170 ? -9.771 2.471 -3.649 1.00 93.44 170 LEU A N 1
ATOM 1319 C CA . LEU A 1 170 ? -8.833 1.720 -2.817 1.00 93.44 170 LEU A CA 1
ATOM 1320 C C . LEU A 1 170 ? -9.309 0.286 -2.547 1.00 93.44 170 LEU A C 1
ATOM 1322 O O . LEU A 1 170 ? -8.493 -0.631 -2.576 1.00 93.44 170 LEU A O 1
ATOM 1326 N N . THR A 1 171 ? -10.614 0.074 -2.344 1.00 92.50 171 THR A N 1
ATOM 1327 C CA . THR A 1 171 ? -11.185 -1.276 -2.181 1.00 92.50 171 THR A CA 1
ATOM 1328 C C . THR A 1 171 ? -10.994 -2.106 -3.450 1.00 92.50 171 THR A C 1
ATOM 1330 O O . THR A 1 171 ? -10.476 -3.215 -3.378 1.00 92.50 171 THR A O 1
ATOM 1333 N N . ARG A 1 172 ? -11.315 -1.546 -4.625 1.00 93.25 172 ARG A N 1
ATOM 1334 C CA . ARG A 1 172 ? -11.097 -2.222 -5.917 1.00 93.25 172 ARG A CA 1
ATOM 1335 C C . ARG A 1 172 ? -9.620 -2.530 -6.160 1.00 93.25 172 ARG A C 1
ATOM 1337 O O . ARG A 1 172 ? -9.291 -3.617 -6.619 1.00 93.25 172 ARG A O 1
ATOM 1344 N N . ALA A 1 173 ? -8.730 -1.591 -5.837 1.00 93.94 173 ALA A N 1
ATOM 1345 C CA . ALA A 1 173 ? -7.290 -1.798 -5.955 1.00 93.94 173 ALA A CA 1
ATOM 1346 C C . ALA A 1 173 ? -6.807 -2.935 -5.040 1.00 93.94 173 ALA A C 1
ATOM 1348 O O . ALA A 1 173 ? -6.009 -3.756 -5.474 1.00 93.94 173 ALA A O 1
ATOM 1349 N N . LEU A 1 174 ? -7.321 -3.020 -3.808 1.00 93.50 174 LEU A N 1
ATOM 1350 C CA . LEU A 1 174 ? -6.999 -4.092 -2.864 1.00 93.50 174 LEU A CA 1
ATOM 1351 C C . LEU A 1 174 ? -7.493 -5.472 -3.305 1.00 93.50 174 LEU A C 1
ATOM 1353 O O . LEU A 1 174 ? -6.810 -6.456 -3.041 1.00 93.50 174 LEU A O 1
ATOM 1357 N N . GLU A 1 175 ? -8.646 -5.557 -3.970 1.00 92.38 175 GLU A N 1
ATOM 1358 C CA . GLU A 1 175 ? -9.176 -6.826 -4.488 1.00 92.38 175 GLU A CA 1
ATOM 1359 C C . GLU A 1 175 ? -8.269 -7.430 -5.565 1.00 92.38 175 GLU A C 1
ATOM 1361 O O . GLU A 1 175 ? -8.016 -8.631 -5.555 1.00 92.38 175 GLU A O 1
ATOM 1366 N N . VAL A 1 176 ? -7.746 -6.596 -6.467 1.00 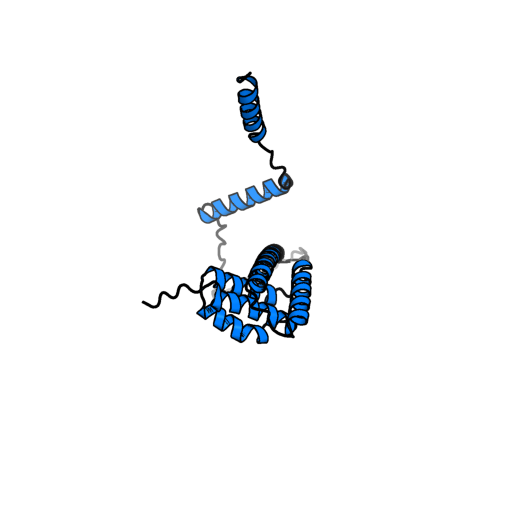92.25 176 VAL A N 1
ATOM 1367 C CA . VAL A 1 176 ? -6.900 -7.044 -7.587 1.00 92.25 176 VAL A CA 1
ATOM 1368 C C . VAL A 1 176 ? -5.408 -7.090 -7.231 1.00 92.25 176 VAL A C 1
ATOM 1370 O O . VAL A 1 176 ? -4.611 -7.710 -7.932 1.00 92.25 176 VAL A O 1
ATOM 1373 N N . PHE A 1 177 ? -5.001 -6.443 -6.137 1.00 91.12 177 PHE A N 1
ATOM 1374 C CA . PHE A 1 177 ? -3.598 -6.304 -5.746 1.00 91.12 177 PHE A CA 1
ATOM 1375 C C . PHE A 1 177 ? -2.851 -7.643 -5.584 1.00 91.12 177 PHE A C 1
ATOM 1377 O O . PHE A 1 177 ? -1.758 -7.749 -6.142 1.00 91.12 177 PHE A O 1
ATOM 1384 N N . PRO A 1 178 ? -3.400 -8.684 -4.920 1.00 89.06 178 PRO A N 1
ATOM 1385 C CA . PRO A 1 178 ? -2.714 -9.972 -4.781 1.00 89.06 178 PRO A CA 1
ATOM 1386 C C . PRO A 1 178 ? -2.439 -10.687 -6.111 1.00 89.06 178 PRO A C 1
ATOM 1388 O O . PRO A 1 178 ? -1.515 -11.491 -6.185 1.00 89.06 178 PRO A O 1
ATOM 1391 N N . GLU A 1 179 ? -3.232 -10.414 -7.152 1.00 89.56 179 GLU A N 1
ATOM 1392 C CA . GLU A 1 179 ? -3.065 -11.011 -8.485 1.00 89.56 179 GLU A CA 1
ATOM 1393 C C . GLU A 1 179 ? -2.017 -10.272 -9.325 1.00 89.56 179 GLU A C 1
ATOM 1395 O O . GLU A 1 179 ? -1.409 -10.855 -10.224 1.00 89.56 179 GLU A O 1
ATOM 1400 N N . HIS A 1 180 ? -1.808 -8.986 -9.036 1.00 87.25 180 HIS A N 1
ATOM 1401 C CA . HIS A 1 180 ? -0.932 -8.117 -9.815 1.00 87.25 180 HIS A CA 1
ATOM 1402 C C . HIS A 1 180 ? 0.421 -7.848 -9.158 1.00 87.25 180 HIS A C 1
ATOM 1404 O O . HIS A 1 180 ? 1.345 -7.438 -9.862 1.00 87.25 180 HIS A O 1
ATOM 1410 N N . CYS A 1 181 ? 0.570 -8.088 -7.852 1.00 87.75 181 CYS A N 1
ATOM 1411 C CA . CYS A 1 181 ? 1.843 -7.901 -7.169 1.00 87.75 181 CYS A CA 1
ATOM 1412 C C . CYS A 1 181 ? 2.833 -9.041 -7.453 1.00 87.75 181 CYS A C 1
ATOM 1414 O O . CYS A 1 181 ? 2.494 -10.219 -7.365 1.00 87.75 181 CYS A O 1
ATOM 1416 N N . GLY A 1 182 ? 4.091 -8.686 -7.730 1.00 88.06 182 GLY A N 1
ATOM 1417 C CA . GLY A 1 182 ? 5.210 -9.630 -7.838 1.00 88.06 182 GLY A CA 1
ATOM 1418 C C . GLY A 1 182 ? 5.797 -10.040 -6.481 1.00 88.06 182 GLY A C 1
ATOM 1419 O O . GLY A 1 182 ? 6.769 -10.794 -6.420 1.00 88.06 182 GLY A O 1
ATOM 1420 N N . MET A 1 183 ? 5.233 -9.518 -5.391 1.00 89.25 183 MET A N 1
ATOM 1421 C CA . MET A 1 183 ? 5.697 -9.737 -4.027 1.00 89.25 183 MET A CA 1
ATOM 1422 C C . MET A 1 183 ? 5.217 -11.084 -3.464 1.00 89.25 183 MET A C 1
ATOM 1424 O O . MET A 1 183 ? 4.138 -11.559 -3.821 1.00 89.25 183 MET A O 1
ATOM 1428 N N . PRO A 1 184 ? 5.969 -11.681 -2.521 1.00 91.19 184 PRO A N 1
ATOM 1429 C CA . PRO A 1 184 ? 5.492 -12.804 -1.727 1.00 91.19 184 PRO A CA 1
ATOM 1430 C C . PRO A 1 184 ? 4.109 -12.548 -1.099 1.00 91.19 184 PRO A C 1
ATOM 1432 O O . PRO A 1 184 ? 3.820 -11.425 -0.669 1.00 91.19 184 PRO A O 1
ATOM 1435 N N . PRO A 1 185 ? 3.266 -13.590 -0.972 1.00 89.19 185 PRO A N 1
ATOM 1436 C CA . PRO A 1 185 ? 1.893 -13.452 -0.480 1.00 89.19 185 PRO A CA 1
ATOM 1437 C C . PRO A 1 185 ? 1.821 -12.926 0.958 1.00 89.19 185 PRO A C 1
ATOM 1439 O O . PRO A 1 185 ? 0.838 -12.285 1.331 1.00 89.19 185 PRO A O 1
ATOM 1442 N N . ASP A 1 186 ? 2.857 -13.156 1.765 1.00 91.06 186 ASP A N 1
ATOM 1443 C CA . ASP A 1 186 ? 2.928 -12.642 3.133 1.00 91.06 186 ASP A CA 1
ATOM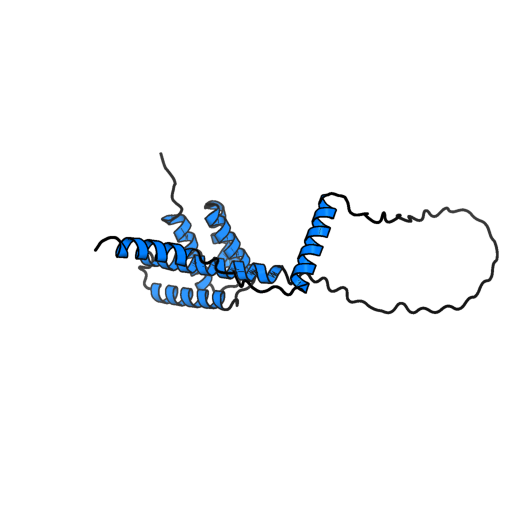 1444 C C . ASP A 1 186 ? 3.077 -11.116 3.149 1.00 91.06 186 ASP A C 1
ATOM 1446 O O . ASP A 1 186 ? 2.364 -10.433 3.884 1.00 91.06 186 ASP A O 1
ATOM 1450 N N . TYR A 1 187 ? 3.898 -10.553 2.257 1.00 92.12 187 TYR A N 1
ATOM 1451 C CA . TYR A 1 187 ? 4.035 -9.102 2.108 1.00 92.12 187 TYR A CA 1
ATOM 1452 C C . TYR A 1 187 ? 2.753 -8.483 1.557 1.00 92.12 187 TYR A C 1
ATOM 1454 O O . TYR A 1 187 ? 2.293 -7.452 2.049 1.00 92.12 187 TYR A O 1
ATOM 1462 N N . ALA A 1 188 ? 2.138 -9.139 0.569 1.00 92.44 188 ALA A N 1
ATOM 1463 C CA . ALA A 1 188 ? 0.876 -8.685 0.005 1.00 92.44 188 ALA A CA 1
ATOM 1464 C C . ALA A 1 188 ? -0.233 -8.638 1.072 1.00 92.44 188 ALA A C 1
ATOM 1466 O O . ALA A 1 188 ? -1.023 -7.690 1.116 1.00 92.44 188 ALA A O 1
ATOM 1467 N N . ARG A 1 189 ? -0.254 -9.617 1.987 1.00 91.56 189 ARG A N 1
ATOM 1468 C CA . ARG A 1 189 ? -1.174 -9.655 3.131 1.00 91.56 189 ARG A CA 1
ATOM 1469 C C . ARG A 1 189 ? -0.929 -8.504 4.105 1.00 91.56 189 ARG A C 1
ATOM 1471 O O . ARG A 1 189 ? -1.900 -7.883 4.530 1.00 91.56 189 ARG A O 1
ATOM 1478 N N . VAL A 1 190 ? 0.332 -8.194 4.424 1.00 92.38 190 VAL A N 1
ATOM 1479 C CA . VAL A 1 190 ? 0.699 -7.056 5.291 1.00 92.38 190 VAL A CA 1
ATOM 1480 C C . VAL A 1 190 ? 0.204 -5.739 4.700 1.00 92.38 190 VAL A C 1
ATOM 1482 O O . VAL A 1 190 ? -0.516 -4.993 5.364 1.00 92.38 190 VAL A O 1
ATOM 1485 N N . ILE A 1 191 ? 0.520 -5.481 3.428 1.00 93.56 191 ILE A N 1
ATOM 1486 C CA . ILE A 1 191 ? 0.054 -4.289 2.711 1.00 93.56 191 ILE A CA 1
ATOM 1487 C C . ILE A 1 191 ? -1.476 -4.216 2.728 1.00 93.56 191 ILE A C 1
ATOM 1489 O O . ILE A 1 191 ? -2.049 -3.187 3.092 1.00 93.56 191 ILE A O 1
ATOM 1493 N N . SER A 1 192 ? -2.144 -5.319 2.389 1.00 92.19 192 SER A N 1
ATOM 1494 C CA . SER A 1 192 ? -3.605 -5.368 2.331 1.00 92.19 192 SER A CA 1
ATOM 1495 C C . SER A 1 192 ? -4.243 -5.082 3.688 1.00 92.19 192 SER A C 1
ATOM 1497 O O . SER A 1 192 ? -5.208 -4.320 3.761 1.00 92.19 192 SER A O 1
ATOM 1499 N N . ALA A 1 193 ? -3.683 -5.629 4.770 1.00 92.06 193 ALA A N 1
ATOM 1500 C CA . ALA A 1 193 ? -4.142 -5.378 6.132 1.00 92.06 193 ALA A CA 1
ATOM 1501 C C . ALA A 1 193 ? -3.998 -3.898 6.516 1.00 92.06 193 ALA A C 1
ATOM 1503 O O . ALA A 1 193 ? -4.941 -3.309 7.045 1.00 92.06 193 ALA A O 1
ATOM 1504 N N . PHE A 1 194 ? -2.865 -3.272 6.189 1.00 92.69 194 PHE A N 1
ATOM 1505 C CA . PHE A 1 194 ? -2.628 -1.855 6.460 1.00 92.69 194 PHE A CA 1
ATOM 1506 C C . PHE A 1 194 ? -3.613 -0.950 5.721 1.00 92.69 194 PHE A C 1
ATOM 1508 O O . PHE A 1 194 ? -4.292 -0.143 6.351 1.00 92.69 194 PHE A O 1
ATOM 1515 N N . PHE A 1 195 ? -3.768 -1.095 4.406 1.00 92.19 195 PHE A N 1
ATOM 1516 C CA . PHE A 1 195 ? -4.716 -0.262 3.657 1.00 92.19 195 PHE A CA 1
ATOM 1517 C C . PHE A 1 195 ? -6.179 -0.536 4.049 1.00 92.19 195 PHE A C 1
ATOM 1519 O O . PHE A 1 195 ? -6.967 0.406 4.159 1.00 92.19 195 PHE A O 1
ATOM 1526 N N . SER A 1 196 ? -6.539 -1.787 4.355 1.00 90.12 196 SER A N 1
ATOM 1527 C CA . SER A 1 196 ? -7.872 -2.130 4.876 1.00 90.12 196 SER A CA 1
ATOM 1528 C C . SER A 1 196 ? -8.136 -1.500 6.248 1.00 90.12 196 SER A C 1
ATOM 1530 O O . SER A 1 196 ? -9.246 -1.036 6.525 1.00 90.12 196 SER A O 1
ATOM 1532 N N . TYR A 1 197 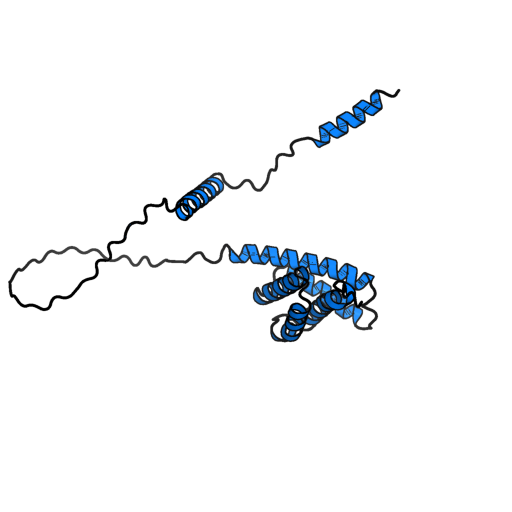? -7.115 -1.420 7.106 1.00 90.12 197 TYR A N 1
ATOM 1533 C CA . TYR A 1 197 ? -7.189 -0.706 8.378 1.00 90.12 197 TYR A CA 1
ATOM 1534 C C . TYR A 1 197 ? -7.493 0.784 8.170 1.00 90.12 197 TYR A C 1
ATOM 1536 O O . TYR A 1 197 ? -8.382 1.328 8.826 1.00 90.12 197 TYR A O 1
ATOM 1544 N N . TRP A 1 198 ? -6.846 1.438 7.202 1.00 89.38 198 TRP A N 1
ATOM 1545 C CA . TRP A 1 198 ? -7.142 2.839 6.884 1.00 89.38 198 TRP A CA 1
ATOM 1546 C C . TRP A 1 198 ? -8.585 3.048 6.423 1.00 89.38 198 TRP A C 1
ATOM 1548 O O . TRP A 1 198 ? -9.233 3.972 6.909 1.00 89.38 198 TRP A O 1
ATOM 1558 N N . ILE A 1 199 ? -9.119 2.180 5.556 1.00 88.25 199 ILE A N 1
ATOM 1559 C CA . ILE A 1 199 ? -10.525 2.250 5.111 1.00 88.25 199 ILE A CA 1
ATOM 1560 C C . ILE A 1 199 ? -11.490 2.126 6.296 1.00 88.25 199 ILE A C 1
ATOM 1562 O O . ILE A 1 199 ? -12.493 2.836 6.364 1.00 88.25 199 ILE A O 1
ATOM 1566 N N . THR A 1 200 ? -11.201 1.213 7.223 1.00 84.50 200 THR A N 1
ATOM 1567 C CA . THR A 1 200 ? -12.134 0.837 8.293 1.00 84.50 200 THR A CA 1
ATOM 1568 C C . THR A 1 200 ? -12.038 1.713 9.539 1.00 84.50 200 THR A C 1
ATOM 1570 O O . THR A 1 200 ? -13.060 1.932 10.188 1.00 84.50 200 THR A O 1
ATOM 1573 N N . ARG A 1 201 ? -10.847 2.213 9.895 1.00 76.25 201 ARG A N 1
ATOM 1574 C CA . ARG A 1 201 ? -10.608 2.895 11.181 1.00 76.25 201 ARG A CA 1
ATOM 1575 C C . ARG A 1 201 ? -10.175 4.348 11.069 1.00 76.25 201 ARG A C 1
ATOM 1577 O O . ARG A 1 201 ? -10.482 5.112 11.977 1.00 76.25 201 ARG A O 1
ATOM 1584 N N . VAL A 1 202 ? -9.503 4.737 9.984 1.00 77.50 202 VAL A N 1
ATOM 1585 C CA . VAL A 1 202 ? -8.909 6.084 9.871 1.00 77.50 202 VAL A CA 1
ATOM 1586 C C . VAL A 1 202 ? -9.643 6.994 8.883 1.00 77.50 202 VAL A C 1
ATOM 1588 O O . VAL A 1 202 ? -9.734 8.199 9.098 1.00 77.50 202 VAL A O 1
ATOM 1591 N N . LEU A 1 203 ? -10.239 6.425 7.835 1.00 75.19 203 LEU A N 1
ATOM 1592 C CA . LEU A 1 203 ? -11.093 7.132 6.881 1.00 75.19 203 LEU A CA 1
ATOM 1593 C C . LEU A 1 203 ? -12.598 7.250 7.240 1.00 75.19 203 LEU A C 1
ATOM 1595 O O . LEU A 1 203 ? -13.313 7.841 6.423 1.00 75.19 203 LEU A O 1
ATOM 1599 N N . PRO A 1 204 ? -13.156 6.757 8.373 1.00 60.44 204 PRO A N 1
ATOM 1600 C CA . PRO A 1 204 ? -14.581 6.922 8.618 1.00 60.44 204 PRO A CA 1
ATOM 1601 C C . PRO A 1 204 ? -14.910 8.348 9.093 1.00 60.44 204 PRO A C 1
ATOM 1603 O O . PRO A 1 204 ? -14.888 8.645 10.279 1.00 60.44 204 PRO A O 1
ATOM 1606 N N . GLU A 1 205 ? -15.341 9.195 8.160 1.00 54.94 205 GLU A N 1
ATOM 1607 C CA . GLU A 1 205 ? -16.365 10.223 8.406 1.00 54.94 205 GLU A CA 1
ATOM 1608 C C . GLU A 1 205 ? -17.546 9.942 7.470 1.00 54.94 205 GLU A C 1
ATOM 1610 O O . GLU A 1 205 ? -17.826 10.659 6.512 1.00 54.94 205 GLU A O 1
ATOM 1615 N N . LYS A 1 206 ? -18.228 8.819 7.724 1.00 53.69 206 LYS A N 1
ATOM 1616 C CA . LYS A 1 206 ? -19.590 8.603 7.234 1.00 53.69 206 LYS A CA 1
ATOM 1617 C C . LYS A 1 206 ? -20.521 9.061 8.343 1.00 53.69 206 LYS A C 1
ATOM 1619 O O . LYS A 1 206 ? -20.947 8.272 9.179 1.00 53.69 206 LYS A O 1
ATOM 1624 N N . ASN A 1 207 ? -20.773 10.361 8.367 1.00 46.72 207 ASN A N 1
ATOM 1625 C CA . ASN A 1 207 ? -21.919 10.964 9.035 1.00 46.72 207 ASN A CA 1
ATOM 1626 C C . ASN A 1 207 ? -23.176 10.314 8.439 1.00 46.72 207 ASN A C 1
ATOM 1628 O O . ASN A 1 207 ? -23.687 10.747 7.410 1.00 46.72 207 ASN A O 1
ATOM 1632 N N . THR A 1 208 ? -23.606 9.203 9.033 1.00 46.84 208 THR A N 1
ATOM 1633 C CA . THR A 1 208 ? -24.978 8.722 8.920 1.00 46.84 208 THR A CA 1
ATOM 1634 C C . THR A 1 208 ? -25.825 9.601 9.829 1.00 46.84 208 THR A C 1
ATOM 1636 O O . THR A 1 208 ? -25.976 9.295 11.012 1.00 46.84 208 THR A O 1
ATOM 1639 N N . GLU A 1 209 ? -26.303 10.716 9.284 1.00 39.59 209 GLU A N 1
ATOM 1640 C CA . GLU A 1 209 ? -27.531 11.376 9.737 1.00 39.59 209 GLU A CA 1
ATOM 1641 C C . GLU A 1 209 ? -28.596 11.205 8.651 1.00 39.59 209 GLU A C 1
ATOM 1643 O O . GLU A 1 209 ? -28.246 11.370 7.458 1.00 39.59 209 GLU A O 1
#

InterPro domains:
  IPR026719 Glutamate-rich protein 1 [PTHR22444] (2-208)
  IPR060190 Glutamate-rich protein 1, C-terminal domain [PF28319] (100-203)

Radius of gyration: 31.78 Å; chains: 1; bounding box: 62×60×114 Å

Secondary structure (DSSP, 8-state):
--HHHHHHHHHHHHHTT-----------HHHHHHHHHHHHHHHHHHTT-S-----------------------------------------SHHHHHHHHHHHHHHHHHHHHHHHHHHHTT---STTHHHHHHHHHHHHHHHHTT-S-HHHHHHHHHHHHHHHTT-HHHHHHHHHHHHHH--S-HHHHHHHHHHHHHIIIIIS------

Foldseek 3Di:
DPVVVVVVVVVVVVVVPPPPPPPDPPQPPVNVVVVVVVVVVVVCVVVVNDPPPPPPPPDDDDDDDDDDDDDDDDDDDDDDPPPPPDPDPPPPPVVVVVLLVLLVVLLVVLVVLVVVCVVVVVPPDPCSVVLVVLSVVLSVCSVVVVADSQQSVLSSVLVVCLVVLVLVVNVVSLVCVCVRGPDDVSNNVSSSVSSVCCSPPVSDPPPPD